Protein AF-A0A6C0GTJ2-F1 (afdb_monomer)

Mean predicted aligned error: 15.6 Å

Secondary structure (DSSP, 8-state):
--SSSHHHHHHHHHHHHHHHHHHHHHHHHHHHHHHHHHHHHHHHHHHHHHHHHHHHHHHHHHHHSHHHHHHHHSTTHHHHHHHHHHHHHHHHHHHHHHHHHHHHHTT-SSS-HHHHHHHHHHHHHHHHHHHHHHHHHGGGGSHHHHHS-HHHHHHHHHHHHHHHHHHHHHHHHHHHHHHHHHHHHHHHHHHHHHHHHHHHHHHHHHHTTHHHHHHHHHHHHHHHHHHHHHHHHHHHHHHHHHHHHHHTT-TTHHHHHHHHHHHHHHHHHHHHHHHHHH-

Structure (mmCIF, N/CA/C/O backbone):
data_AF-A0A6C0GTJ2-F1
#
_entry.id   AF-A0A6C0GTJ2-F1
#
loop_
_atom_site.group_PDB
_atom_site.id
_atom_site.type_symbol
_atom_site.label_atom_id
_atom_site.label_alt_id
_atom_site.label_comp_id
_atom_site.label_asym_id
_atom_site.label_entity_id
_atom_site.label_seq_id
_atom_site.pdbx_PDB_ins_code
_atom_site.Cartn_x
_atom_site.Cartn_y
_atom_site.Cartn_z
_atom_site.occupancy
_atom_site.B_iso_or_equiv
_atom_site.auth_seq_id
_atom_site.auth_comp_id
_atom_site.auth_asym_id
_atom_site.auth_atom_id
_atom_site.pdbx_PDB_model_num
ATOM 1 N N . MET A 1 1 ? 34.417 33.990 -49.369 1.00 45.16 1 MET A N 1
ATOM 2 C CA . MET A 1 1 ? 33.575 32.796 -49.102 1.00 45.16 1 MET A CA 1
ATOM 3 C C . MET A 1 1 ? 33.283 32.579 -47.599 1.00 45.16 1 MET A C 1
ATOM 5 O O . MET A 1 1 ? 33.311 31.448 -47.147 1.00 45.16 1 MET A O 1
ATOM 9 N N . ASN A 1 2 ? 32.946 33.612 -46.801 1.00 51.88 2 ASN A N 1
ATOM 10 C CA . ASN A 1 2 ? 32.784 33.464 -45.330 1.00 51.88 2 ASN A CA 1
ATOM 11 C C . ASN A 1 2 ? 31.460 33.992 -44.734 1.00 51.88 2 ASN A C 1
ATOM 13 O O . ASN A 1 2 ? 31.324 34.100 -43.517 1.00 51.88 2 ASN A O 1
ATOM 17 N N . THR A 1 3 ? 30.455 34.302 -45.555 1.00 50.72 3 THR A N 1
ATOM 18 C CA . THR A 1 3 ? 29.195 34.915 -45.086 1.00 50.72 3 THR A CA 1
ATOM 19 C C . THR A 1 3 ? 28.016 33.940 -44.970 1.00 50.72 3 THR A C 1
ATOM 21 O O . THR A 1 3 ? 27.041 34.259 -44.298 1.00 50.72 3 THR A O 1
ATOM 24 N N . LEU A 1 4 ? 28.115 32.721 -45.520 1.00 47.25 4 LEU A N 1
ATOM 25 C CA . LEU A 1 4 ? 27.019 31.732 -45.528 1.00 47.25 4 LEU A CA 1
ATOM 26 C C . LEU A 1 4 ? 27.008 30.757 -44.327 1.00 47.25 4 LEU A C 1
ATOM 28 O O . LEU A 1 4 ? 26.005 30.088 -44.103 1.00 47.25 4 LEU A O 1
ATOM 32 N N . ARG A 1 5 ? 28.075 30.688 -43.511 1.00 49.59 5 ARG A N 1
ATOM 33 C CA . ARG A 1 5 ? 28.159 29.772 -42.344 1.00 49.59 5 ARG A CA 1
ATOM 34 C C . ARG A 1 5 ? 27.504 30.302 -41.057 1.00 49.59 5 ARG A C 1
ATOM 36 O O . ARG A 1 5 ? 27.052 29.509 -40.237 1.00 49.59 5 ARG A O 1
ATOM 43 N N . LYS A 1 6 ? 27.419 31.625 -40.876 1.00 52.84 6 LYS A N 1
ATOM 44 C CA . LYS A 1 6 ? 26.886 32.262 -39.653 1.00 52.84 6 LYS A CA 1
ATOM 45 C C . LYS A 1 6 ? 25.381 32.031 -39.382 1.00 52.84 6 LYS A C 1
ATOM 47 O O . LYS A 1 6 ? 25.050 31.780 -38.225 1.00 52.84 6 LYS A O 1
ATOM 52 N N . PRO A 1 7 ? 24.458 32.060 -40.371 1.00 54.53 7 PRO A N 1
ATOM 53 C CA . PRO A 1 7 ? 23.028 31.891 -40.085 1.00 54.53 7 PRO A CA 1
ATOM 54 C C . PRO A 1 7 ? 22.649 30.444 -39.741 1.00 54.53 7 PRO A C 1
ATOM 56 O O . PRO A 1 7 ? 21.712 30.226 -38.979 1.00 54.53 7 PRO A O 1
ATOM 59 N N . ILE A 1 8 ? 23.384 29.455 -40.259 1.00 57.44 8 ILE A N 1
ATOM 60 C CA . ILE A 1 8 ? 23.162 28.037 -39.940 1.00 57.44 8 ILE A CA 1
ATOM 61 C C . ILE A 1 8 ? 23.593 27.758 -38.497 1.00 57.44 8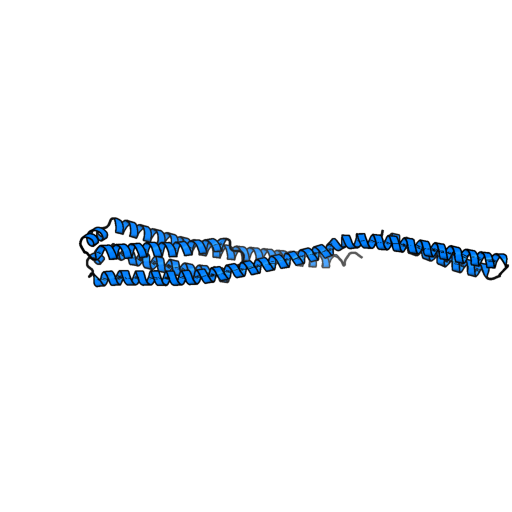 ILE A C 1
ATOM 63 O O . ILE A 1 8 ? 22.832 27.167 -37.738 1.00 57.44 8 ILE A O 1
ATOM 67 N N . PHE A 1 9 ? 24.757 28.269 -38.085 1.00 54.44 9 PHE A N 1
ATOM 68 C CA . PHE A 1 9 ? 25.246 28.130 -36.710 1.00 54.44 9 PHE A CA 1
ATOM 69 C C . PHE A 1 9 ? 24.295 28.759 -35.681 1.00 54.44 9 PHE A C 1
ATOM 71 O O . PHE A 1 9 ? 23.987 28.138 -34.669 1.00 54.44 9 PHE A O 1
ATOM 78 N N . ALA A 1 10 ? 23.766 29.953 -35.967 1.00 60.38 10 ALA A N 1
ATOM 79 C CA . ALA A 1 10 ? 22.793 30.615 -35.096 1.00 60.38 10 ALA A CA 1
ATOM 80 C C . ALA A 1 10 ? 21.471 29.830 -34.977 1.00 60.38 10 ALA A C 1
ATOM 82 O O . ALA A 1 10 ? 20.900 29.752 -33.892 1.00 60.38 10 ALA A O 1
ATOM 83 N N . ARG A 1 11 ? 21.002 29.206 -36.068 1.00 54.25 11 ARG A N 1
ATOM 84 C CA . ARG A 1 11 ? 19.788 28.368 -36.075 1.00 54.25 11 ARG A CA 1
ATOM 85 C C . ARG A 1 11 ? 19.980 27.055 -35.314 1.00 54.25 11 ARG A C 1
ATOM 87 O O . ARG A 1 11 ? 19.095 26.669 -34.561 1.00 54.25 11 ARG A O 1
ATOM 94 N N . VAL A 1 12 ? 21.133 26.403 -35.464 1.00 61.66 12 VAL A N 1
ATOM 95 C CA . VAL A 1 12 ? 21.477 25.177 -34.721 1.00 61.66 12 VAL A CA 1
ATOM 96 C C . VAL A 1 12 ? 21.614 25.465 -33.223 1.00 61.66 12 VAL A C 1
ATOM 98 O O . VAL A 1 12 ? 21.090 24.713 -32.406 1.00 61.66 12 VAL A O 1
ATOM 101 N N . LEU A 1 13 ? 22.234 26.590 -32.854 1.00 62.09 13 LEU A N 1
ATOM 102 C CA . LEU A 1 13 ? 22.357 27.011 -31.457 1.00 62.09 13 LEU A CA 1
ATOM 103 C C . LEU A 1 13 ? 20.988 27.326 -30.830 1.00 62.09 13 LEU A C 1
ATOM 105 O O . LEU A 1 13 ? 20.716 26.897 -29.714 1.00 62.09 13 LEU A O 1
ATOM 109 N N . LEU A 1 14 ? 20.098 28.006 -31.563 1.00 63.78 14 LEU A N 1
ATOM 110 C CA . LEU A 1 14 ? 18.716 28.245 -31.128 1.00 63.78 14 LEU A CA 1
ATOM 111 C C . LEU A 1 14 ? 17.944 26.940 -30.917 1.00 63.78 14 LEU A C 1
ATOM 113 O O . LEU A 1 14 ? 17.285 26.790 -29.893 1.00 63.78 14 LEU A O 1
ATOM 117 N N . LEU A 1 15 ? 18.053 25.980 -31.840 1.00 61.47 15 LEU A N 1
ATOM 118 C CA . LEU A 1 15 ? 17.411 24.670 -31.698 1.00 61.47 15 LEU A CA 1
ATOM 119 C C . LEU A 1 15 ? 17.944 23.896 -30.485 1.00 61.47 15 LEU A C 1
ATOM 121 O O . LEU A 1 15 ? 17.153 23.311 -29.751 1.00 61.47 15 LEU A O 1
ATOM 125 N N . TYR A 1 16 ? 19.252 23.941 -30.225 1.00 64.19 16 TYR A N 1
ATOM 126 C CA . TYR A 1 16 ? 19.861 23.322 -29.044 1.00 64.19 16 TYR A CA 1
ATOM 127 C C . TYR A 1 16 ? 19.397 23.976 -27.730 1.00 64.19 16 TYR A C 1
ATOM 129 O O . TYR A 1 16 ? 19.090 23.291 -26.751 1.00 64.19 16 TYR A O 1
ATOM 137 N N . VAL A 1 17 ? 19.281 25.307 -27.706 1.00 68.62 17 VAL A N 1
ATOM 138 C CA . VAL A 1 17 ? 18.732 26.056 -26.565 1.00 68.62 17 VAL A CA 1
ATOM 139 C C . VAL A 1 17 ? 17.262 25.691 -26.334 1.00 68.62 17 VAL A C 1
ATOM 141 O O . VAL A 1 17 ? 16.894 25.346 -25.216 1.00 68.62 17 VAL A O 1
ATOM 144 N N . PHE A 1 18 ? 16.427 25.656 -27.377 1.00 63.19 18 PHE A N 1
ATOM 145 C CA . PHE A 1 18 ? 15.028 25.232 -27.243 1.00 63.19 18 PHE A CA 1
ATOM 146 C C . PHE A 1 18 ? 14.890 23.771 -26.803 1.00 63.19 18 PHE A C 1
ATOM 148 O O . PHE A 1 18 ? 14.047 23.465 -25.963 1.00 63.19 18 PHE A O 1
ATOM 155 N N . PHE A 1 19 ? 15.732 22.875 -27.319 1.00 59.00 19 PHE A N 1
ATOM 156 C CA . PHE A 1 19 ? 15.733 21.467 -26.930 1.00 59.00 19 PHE A CA 1
ATOM 157 C C . PHE A 1 19 ? 16.147 21.280 -25.462 1.00 59.00 19 PHE A C 1
ATOM 159 O O . PHE A 1 19 ? 15.481 20.561 -24.718 1.00 59.00 19 PHE A O 1
ATOM 166 N N . SER A 1 20 ? 17.191 21.977 -25.005 1.00 53.84 20 SER A N 1
ATOM 167 C CA . SER A 1 20 ? 17.623 21.934 -23.600 1.00 53.84 20 SER A CA 1
ATOM 168 C C . SER A 1 20 ? 16.597 22.549 -22.636 1.00 53.84 20 SER A C 1
ATOM 170 O O . SER A 1 20 ? 16.356 21.977 -21.573 1.00 53.84 20 SER A O 1
ATOM 172 N N . LEU A 1 21 ? 15.919 23.638 -23.024 1.00 54.53 21 LEU A N 1
ATOM 173 C CA . LEU A 1 21 ? 14.782 24.218 -22.290 1.00 54.53 21 LEU A CA 1
ATOM 174 C C . LEU A 1 21 ? 13.568 23.273 -22.242 1.00 54.53 21 LEU A C 1
ATOM 176 O O . LEU A 1 21 ? 12.912 23.142 -21.208 1.00 54.53 21 LEU A O 1
ATOM 180 N N . ALA A 1 22 ? 13.272 22.567 -23.333 1.00 60.16 22 ALA A N 1
ATOM 181 C CA . ALA A 1 22 ? 12.216 21.556 -23.357 1.00 60.16 22 ALA A CA 1
ATOM 182 C C . ALA A 1 22 ? 12.550 20.355 -22.449 1.00 60.16 22 ALA A C 1
ATOM 184 O O . ALA A 1 22 ? 11.670 19.814 -21.779 1.00 60.16 22 ALA A O 1
ATOM 185 N N . LEU A 1 23 ? 13.822 19.946 -22.370 1.00 52.50 23 LEU A N 1
ATOM 186 C CA . LEU A 1 23 ? 14.267 18.899 -21.445 1.00 52.50 23 LEU A CA 1
ATOM 187 C C . LEU A 1 23 ? 14.217 19.351 -19.980 1.00 52.50 23 LEU A C 1
ATOM 189 O O . LEU A 1 23 ? 13.792 18.578 -19.121 1.00 52.50 23 LEU A O 1
ATOM 193 N N . SER A 1 24 ? 14.644 20.580 -19.676 1.00 50.97 24 SER A N 1
ATOM 194 C CA . SER A 1 24 ? 14.643 21.100 -18.303 1.00 50.97 24 SER A CA 1
ATOM 195 C C . SER A 1 24 ? 13.223 21.291 -17.768 1.00 50.97 24 SER A C 1
ATOM 197 O O . SER A 1 24 ? 12.946 20.899 -16.636 1.00 50.97 24 SER A O 1
ATOM 199 N N . THR A 1 25 ? 12.298 21.788 -18.593 1.00 49.56 25 THR A N 1
ATOM 200 C CA . THR A 1 25 ? 10.875 21.924 -18.233 1.00 49.56 25 THR A CA 1
ATOM 201 C C . THR A 1 25 ? 10.197 20.571 -18.011 1.00 49.56 25 THR A C 1
ATOM 203 O O . THR A 1 25 ? 9.462 20.421 -17.037 1.00 49.56 25 THR A O 1
ATOM 206 N N . ARG A 1 26 ? 10.494 19.547 -18.829 1.00 55.44 26 ARG A N 1
ATOM 207 C CA . ARG A 1 26 ? 10.011 18.168 -18.599 1.00 55.44 26 ARG A CA 1
ATOM 208 C C . ARG A 1 26 ? 10.529 17.578 -17.286 1.00 55.44 26 ARG A C 1
ATOM 210 O O . ARG A 1 26 ? 9.747 17.004 -16.532 1.00 55.44 26 ARG A O 1
ATOM 217 N N . LYS A 1 27 ? 11.824 17.747 -16.986 1.00 55.03 27 LYS A N 1
ATOM 218 C CA . LYS A 1 27 ? 12.416 17.307 -15.710 1.00 55.03 27 LYS A CA 1
ATOM 219 C C . LYS A 1 27 ? 11.764 18.019 -14.522 1.00 55.03 27 LYS A C 1
ATOM 221 O O . LYS A 1 27 ? 11.340 17.348 -13.585 1.00 55.03 27 LYS A O 1
ATOM 226 N N . ALA A 1 28 ? 11.609 19.340 -14.592 1.00 57.50 28 ALA A N 1
ATOM 227 C CA . ALA A 1 28 ? 10.959 20.129 -13.546 1.00 57.50 28 ALA A CA 1
ATOM 228 C C . ALA A 1 28 ? 9.496 19.705 -13.317 1.00 57.50 28 ALA A C 1
ATOM 230 O O . ALA A 1 28 ? 9.093 19.501 -12.175 1.00 57.50 28 ALA A O 1
ATOM 231 N N . TYR A 1 29 ? 8.724 19.488 -14.388 1.00 52.41 29 TYR A N 1
ATOM 232 C CA . TYR A 1 29 ? 7.345 19.000 -14.293 1.00 52.41 29 TYR A CA 1
ATOM 233 C C . TYR A 1 29 ? 7.272 17.615 -13.633 1.00 52.41 29 TYR A C 1
ATOM 235 O O . TYR A 1 29 ? 6.479 17.410 -12.718 1.00 52.41 29 TYR A O 1
ATOM 243 N N . SER A 1 30 ? 8.145 16.681 -14.031 1.00 65.69 30 SER A N 1
ATOM 244 C CA . SER A 1 30 ? 8.188 15.344 -13.422 1.00 65.69 30 SER A CA 1
ATOM 245 C C . SER A 1 30 ? 8.539 15.379 -11.929 1.00 65.69 30 SER A C 1
ATOM 247 O O . SER A 1 30 ? 7.924 14.665 -11.143 1.00 65.69 30 SER A O 1
ATOM 249 N N . GLN A 1 31 ? 9.468 16.248 -11.515 1.00 73.50 31 GLN A N 1
ATOM 250 C CA . GLN A 1 31 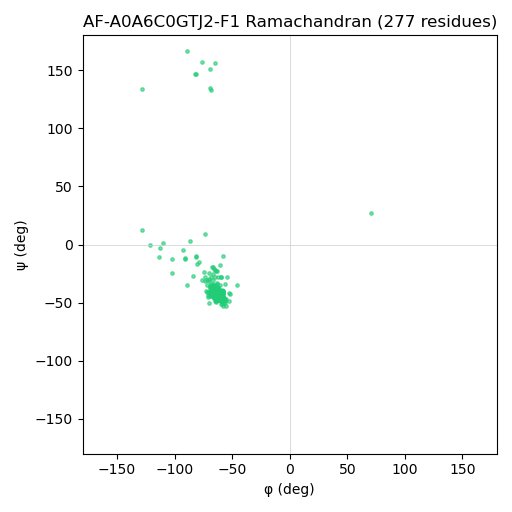? 9.834 16.413 -10.106 1.00 73.50 31 GLN A CA 1
ATOM 251 C C . GLN A 1 31 ? 8.692 17.006 -9.280 1.00 73.50 31 GLN A C 1
ATOM 253 O O . GLN A 1 31 ? 8.458 16.554 -8.162 1.00 73.50 31 GLN A O 1
ATOM 258 N N . PHE A 1 32 ? 7.965 17.978 -9.834 1.00 76.19 32 PHE A N 1
ATOM 259 C CA . PHE A 1 32 ? 6.812 18.579 -9.170 1.00 76.19 32 PHE A CA 1
ATOM 260 C C . PHE A 1 32 ? 5.699 17.553 -8.921 1.00 76.19 32 PHE A C 1
ATOM 262 O O . PHE A 1 32 ? 5.223 17.429 -7.798 1.00 76.19 32 PHE A O 1
ATOM 269 N N . VAL A 1 33 ? 5.337 16.763 -9.938 1.00 83.75 33 VAL A N 1
ATOM 270 C CA . VAL A 1 33 ? 4.298 15.726 -9.809 1.00 83.75 33 VAL A CA 1
ATOM 271 C C . VAL A 1 33 ? 4.690 14.660 -8.780 1.00 83.75 33 VAL A C 1
ATOM 273 O O . VAL A 1 33 ? 3.860 14.236 -7.982 1.00 83.75 33 VAL A O 1
ATOM 276 N N . VAL A 1 34 ? 5.958 14.239 -8.758 1.00 87.00 34 VAL A N 1
ATOM 277 C CA . VAL A 1 34 ? 6.450 13.283 -7.751 1.00 87.00 34 VAL A CA 1
ATOM 278 C C . VAL A 1 34 ? 6.392 13.876 -6.340 1.00 87.00 34 VAL A C 1
ATOM 280 O O . VAL A 1 34 ? 6.016 13.173 -5.404 1.00 87.00 34 VAL A O 1
ATOM 283 N N . ALA A 1 35 ? 6.726 15.158 -6.173 1.00 88.88 35 ALA A N 1
ATOM 284 C CA . ALA A 1 35 ? 6.640 15.832 -4.879 1.00 88.88 35 ALA A CA 1
ATOM 285 C C . ALA A 1 35 ? 5.195 15.897 -4.352 1.00 88.88 35 ALA A C 1
ATOM 287 O O . ALA A 1 35 ? 4.975 15.639 -3.169 1.00 88.88 35 ALA A O 1
ATOM 288 N N . ASP A 1 36 ? 4.226 16.169 -5.229 1.00 92.31 36 ASP A N 1
ATOM 289 C CA . ASP A 1 36 ? 2.797 16.207 -4.893 1.00 92.31 36 ASP A CA 1
ATOM 290 C C . ASP A 1 36 ? 2.290 14.833 -4.420 1.00 92.31 36 ASP A C 1
ATOM 292 O O . ASP A 1 36 ? 1.717 14.709 -3.341 1.00 92.31 36 ASP A O 1
ATOM 296 N N . LEU A 1 37 ? 2.640 13.757 -5.137 1.00 94.62 37 LEU A N 1
ATOM 297 C CA . LEU A 1 37 ? 2.301 12.389 -4.721 1.00 94.62 37 LEU A CA 1
ATOM 298 C C . LEU A 1 37 ? 2.917 12.010 -3.366 1.00 94.62 37 LEU A C 1
ATOM 300 O O . LEU A 1 37 ? 2.275 11.352 -2.548 1.00 94.62 37 LEU A O 1
ATOM 304 N N . ILE A 1 38 ? 4.168 12.405 -3.111 1.00 95.75 38 ILE A N 1
ATOM 305 C CA . ILE A 1 38 ? 4.820 12.161 -1.816 1.00 95.75 38 ILE A CA 1
ATOM 306 C C . ILE A 1 38 ? 4.094 12.923 -0.701 1.00 95.75 38 ILE A C 1
ATOM 308 O O . ILE A 1 38 ? 3.929 12.387 0.399 1.00 95.75 38 ILE A O 1
ATOM 312 N N . GLN A 1 39 ? 3.646 14.146 -0.977 1.00 96.69 39 GLN A N 1
ATOM 313 C CA . GLN A 1 39 ? 2.878 14.945 -0.031 1.00 96.69 39 GLN A CA 1
ATOM 314 C C . GLN A 1 39 ? 1.509 14.320 0.268 1.00 96.69 39 GLN A C 1
ATOM 316 O O . GLN A 1 39 ? 1.126 14.231 1.440 1.00 96.69 39 GLN A O 1
ATOM 321 N N . ASP A 1 40 ? 0.810 13.823 -0.750 1.00 97.75 40 ASP A N 1
ATOM 322 C CA . ASP A 1 40 ? -0.446 13.089 -0.588 1.00 97.75 40 ASP A CA 1
ATOM 323 C C . ASP A 1 40 ? -0.249 11.844 0.285 1.00 97.75 40 ASP A C 1
ATOM 325 O O . ASP A 1 40 ? -0.975 11.640 1.260 1.00 97.75 40 ASP A O 1
ATOM 329 N N . ILE A 1 41 ? 0.787 11.045 0.001 1.00 98.38 41 ILE A N 1
ATOM 330 C CA . ILE A 1 41 ? 1.139 9.873 0.814 1.00 98.38 41 ILE A CA 1
ATOM 331 C C . ILE A 1 41 ? 1.367 10.274 2.274 1.00 98.38 41 ILE A C 1
ATOM 333 O O . ILE A 1 41 ? 0.844 9.629 3.184 1.00 98.38 41 ILE A O 1
ATOM 337 N N . ASN A 1 42 ? 2.151 11.326 2.517 1.00 98.19 42 ASN A N 1
ATOM 338 C CA . ASN A 1 42 ? 2.445 11.773 3.875 1.00 98.19 42 ASN A CA 1
ATOM 339 C C . ASN A 1 42 ? 1.178 12.237 4.599 1.00 98.19 42 ASN A 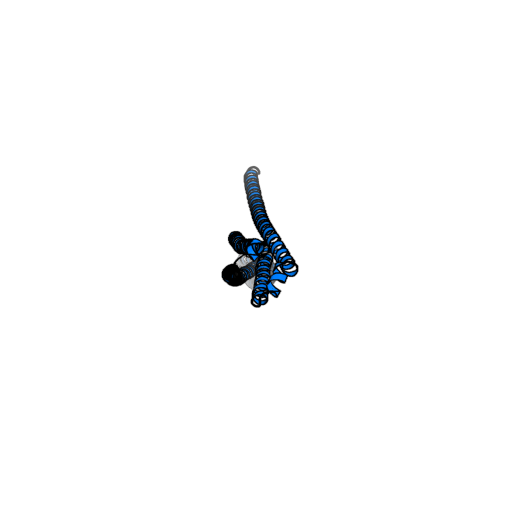C 1
ATOM 341 O O . ASN A 1 42 ? 1.004 11.903 5.767 1.00 98.19 42 ASN A O 1
ATOM 345 N N . THR A 1 43 ? 0.272 12.932 3.911 1.00 98.25 43 THR A N 1
ATOM 346 C CA . THR A 1 43 ? -1.026 13.343 4.465 1.00 98.25 43 THR A CA 1
ATOM 347 C C . THR A 1 43 ? -1.852 12.131 4.897 1.00 98.25 43 THR A C 1
ATOM 349 O O . THR A 1 43 ? -2.337 12.085 6.025 1.00 98.25 43 THR A O 1
ATOM 352 N N . VAL A 1 44 ? -1.950 11.109 4.043 1.00 98.50 44 VAL A N 1
ATOM 353 C CA . VAL A 1 44 ? -2.695 9.881 4.356 1.00 98.50 44 VAL A CA 1
ATOM 354 C C . VAL A 1 44 ? -2.056 9.113 5.522 1.00 98.50 44 VAL A C 1
ATOM 356 O O . VAL A 1 44 ? -2.761 8.650 6.417 1.00 98.50 44 VAL A O 1
ATOM 359 N N . ILE A 1 45 ? -0.721 9.027 5.574 1.00 98.50 45 ILE A N 1
ATOM 360 C CA . ILE A 1 45 ? 0.008 8.402 6.694 1.00 98.50 45 ILE A CA 1
ATOM 361 C C . ILE A 1 45 ? -0.220 9.157 8.015 1.00 98.50 45 ILE A C 1
ATOM 363 O O . ILE A 1 45 ? -0.278 8.531 9.076 1.00 98.50 45 ILE A O 1
ATOM 367 N N . GLN A 1 46 ? -0.373 10.483 7.982 1.00 98.00 46 GLN A N 1
ATOM 368 C CA . GLN A 1 46 ? -0.711 11.249 9.183 1.00 98.00 46 GLN A CA 1
ATOM 369 C C . GLN A 1 46 ? -2.108 10.893 9.703 1.00 98.00 46 GLN A C 1
ATOM 371 O O . GLN A 1 46 ? -2.249 10.605 10.891 1.00 98.00 46 GLN A O 1
ATOM 376 N N . THR A 1 47 ? -3.119 10.812 8.830 1.00 97.50 47 THR A N 1
ATOM 377 C CA . THR A 1 47 ? -4.464 10.337 9.210 1.00 97.50 47 THR A CA 1
ATOM 378 C C . THR A 1 47 ? -4.413 8.925 9.799 1.00 97.50 47 THR A C 1
ATOM 380 O O . THR A 1 47 ? -5.002 8.660 10.844 1.00 97.50 47 THR A O 1
ATOM 383 N N . ALA A 1 48 ? -3.628 8.035 9.189 1.00 98.06 48 ALA A N 1
ATOM 384 C CA . ALA A 1 48 ? -3.414 6.675 9.677 1.00 98.06 48 ALA A CA 1
ATOM 385 C C . ALA A 1 48 ? -2.811 6.640 11.093 1.00 98.06 48 ALA A C 1
ATOM 387 O O . ALA A 1 48 ? -3.239 5.866 11.948 1.00 98.06 48 ALA A O 1
ATOM 388 N N . SER A 1 49 ? -1.838 7.513 11.356 1.00 98.00 49 SER A N 1
ATOM 389 C CA . SER A 1 49 ? -1.176 7.620 12.662 1.00 98.00 49 SER A CA 1
ATOM 390 C C . SER A 1 49 ? -2.124 8.150 13.746 1.00 98.00 49 SER A C 1
ATOM 392 O O . SER A 1 49 ? -2.067 7.703 14.894 1.00 98.00 49 SER A O 1
ATOM 394 N N . GLN A 1 50 ? -3.034 9.062 13.387 1.00 96.88 50 GLN A N 1
ATOM 395 C CA . GLN A 1 50 ? -4.084 9.546 14.287 1.00 96.88 50 GLN A CA 1
ATOM 396 C C . GLN A 1 50 ? -5.061 8.422 14.653 1.00 96.88 50 GLN A C 1
ATOM 398 O O . GLN A 1 50 ? -5.275 8.176 15.838 1.00 96.88 50 GLN A O 1
ATOM 403 N N . ALA A 1 51 ? -5.561 7.677 13.662 1.00 97.12 51 ALA A N 1
ATOM 404 C CA . ALA A 1 51 ? -6.445 6.533 13.896 1.00 97.12 51 ALA A CA 1
ATOM 405 C C . ALA A 1 51 ? -5.776 5.452 14.770 1.00 97.12 51 ALA A C 1
ATOM 407 O O . ALA A 1 51 ? -6.370 4.959 15.725 1.00 97.12 51 ALA A O 1
ATOM 408 N N . MET A 1 52 ? -4.500 5.134 14.515 1.00 97.31 52 MET A N 1
ATOM 409 C CA . MET A 1 52 ? -3.711 4.209 15.346 1.00 97.31 52 MET A CA 1
ATOM 410 C C . MET A 1 52 ? -3.633 4.663 16.815 1.00 97.31 52 MET A C 1
ATOM 412 O O . MET A 1 52 ? -3.721 3.849 17.741 1.00 97.31 52 MET A O 1
ATOM 416 N N . THR A 1 53 ? -3.476 5.969 17.036 1.00 97.06 53 THR A N 1
ATOM 417 C CA . THR A 1 53 ? -3.435 6.563 18.379 1.00 97.06 53 THR A CA 1
ATOM 418 C C . THR A 1 53 ? -4.791 6.455 19.073 1.00 97.06 53 THR A C 1
ATOM 420 O O . THR A 1 53 ? -4.853 6.113 20.255 1.00 97.06 53 THR A O 1
ATOM 423 N N . GLU A 1 54 ? -5.883 6.690 18.345 1.00 96.12 54 GLU A N 1
ATOM 424 C CA . GLU A 1 54 ? -7.245 6.543 18.860 1.00 96.12 54 GLU A CA 1
ATOM 425 C C . GLU A 1 54 ? -7.535 5.094 19.268 1.00 96.12 54 GLU A C 1
ATOM 427 O O . GLU A 1 54 ? -7.942 4.851 20.403 1.00 96.12 54 GLU A O 1
ATOM 432 N N . PHE A 1 55 ? -7.209 4.114 18.420 1.00 97.12 55 PHE A N 1
ATOM 433 C CA . PHE A 1 55 ? -7.335 2.693 18.758 1.00 97.12 55 PHE A CA 1
ATOM 434 C C . PHE A 1 55 ? -6.524 2.292 19.993 1.00 97.12 55 PHE A C 1
ATOM 436 O O . PHE A 1 55 ? -7.013 1.542 20.840 1.00 97.12 55 PHE A O 1
ATOM 443 N N . THR A 1 56 ? -5.299 2.807 20.118 1.00 94.81 56 THR A N 1
ATOM 444 C CA . THR A 1 56 ? -4.450 2.563 21.295 1.00 94.81 56 THR A CA 1
ATOM 445 C C . THR A 1 56 ? -5.091 3.148 22.553 1.00 94.81 56 THR A C 1
ATOM 447 O O . THR A 1 56 ? -5.231 2.457 23.557 1.00 94.81 56 THR A O 1
ATOM 450 N N . THR A 1 57 ? -5.592 4.381 22.465 1.00 93.62 57 THR A N 1
ATOM 451 C CA . THR A 1 57 ? -6.274 5.065 23.572 1.00 93.62 57 THR A CA 1
ATOM 452 C C . THR A 1 57 ? -7.540 4.322 23.998 1.00 93.62 57 THR A C 1
ATOM 454 O O . THR A 1 57 ? -7.784 4.147 25.190 1.00 93.62 57 THR A O 1
ATOM 457 N N . ILE A 1 58 ? -8.338 3.845 23.036 1.00 91.88 58 ILE A N 1
ATOM 458 C CA . ILE A 1 58 ? -9.542 3.054 23.304 1.00 91.88 58 ILE A CA 1
ATOM 459 C C . ILE A 1 58 ? -9.168 1.753 24.013 1.00 91.88 58 ILE A C 1
ATOM 461 O O . ILE A 1 58 ? -9.779 1.425 25.027 1.00 91.88 58 ILE A O 1
ATOM 465 N N . LYS A 1 59 ? -8.163 1.023 23.517 1.00 92.06 59 LYS A N 1
ATOM 466 C CA . LYS A 1 59 ? -7.694 -0.223 24.137 1.00 92.06 59 LYS A CA 1
ATOM 467 C C . LYS A 1 59 ? -7.300 -0.003 25.598 1.00 92.06 59 LYS A C 1
ATOM 469 O O . LYS A 1 59 ? -7.779 -0.727 26.471 1.00 92.06 59 LYS A O 1
ATOM 474 N N . ASP A 1 60 ? -6.472 1.002 25.857 1.00 89.44 60 ASP A N 1
ATOM 475 C CA . ASP A 1 60 ? -5.975 1.296 27.202 1.00 89.44 60 ASP A CA 1
ATOM 476 C C . ASP A 1 60 ? -7.120 1.739 28.129 1.00 89.44 60 ASP A C 1
ATOM 478 O O . ASP A 1 60 ? -7.217 1.302 29.278 1.00 89.44 60 ASP A O 1
ATOM 482 N N . ALA A 1 61 ? -8.062 2.536 27.611 1.00 87.44 61 ALA A N 1
ATOM 483 C CA . ALA A 1 61 ? -9.259 2.926 28.345 1.00 87.44 61 ALA A CA 1
ATOM 484 C C . ALA A 1 61 ? -10.142 1.715 28.683 1.00 87.44 61 ALA A C 1
ATOM 486 O O . ALA A 1 61 ? -10.581 1.580 29.822 1.00 87.44 61 ALA A O 1
ATOM 487 N N . ILE A 1 62 ? -10.393 0.801 27.742 1.00 83.56 62 ILE A N 1
ATOM 488 C CA . ILE A 1 62 ? -11.172 -0.423 27.988 1.00 83.56 62 ILE A CA 1
ATOM 489 C C . ILE A 1 62 ? -10.521 -1.257 29.099 1.00 83.56 62 ILE A C 1
ATOM 491 O O . ILE A 1 62 ? -11.227 -1.703 29.999 1.00 83.56 62 ILE A O 1
ATOM 495 N N . GLU A 1 63 ? -9.199 -1.428 29.086 1.00 83.00 63 GLU A N 1
ATOM 496 C CA . GLU A 1 63 ? -8.473 -2.220 30.088 1.00 83.00 63 GLU A CA 1
ATOM 497 C C . GLU A 1 63 ? -8.585 -1.652 31.515 1.00 83.00 63 GLU A C 1
ATOM 499 O O . GLU A 1 63 ? -8.393 -2.389 32.486 1.00 83.00 63 GLU A O 1
ATOM 504 N N . HIS A 1 64 ? -8.883 -0.358 31.677 1.00 78.31 64 HIS A N 1
ATOM 505 C CA . HIS A 1 64 ? -8.891 0.331 32.979 1.00 78.31 64 HIS A CA 1
ATOM 506 C C . HIS A 1 64 ? -10.238 0.970 33.351 1.00 78.31 64 HIS A C 1
ATOM 508 O O . HIS A 1 64 ? -10.377 1.556 34.427 1.00 78.31 64 HIS A O 1
ATOM 514 N N . SER A 1 65 ? -11.244 0.855 32.491 1.00 71.69 65 SER A N 1
ATOM 515 C CA . SER A 1 65 ? -12.523 1.550 32.646 1.00 71.69 65 SER A CA 1
ATOM 516 C C . SER A 1 65 ? -13.547 0.770 33.461 1.00 71.69 65 SER A C 1
ATOM 518 O O . SER A 1 65 ? -13.460 -0.442 33.686 1.00 71.69 65 SER A O 1
ATOM 520 N N . ASP A 1 66 ? -14.600 1.488 33.849 1.00 71.00 66 ASP A N 1
ATOM 521 C CA . ASP A 1 66 ? -15.807 0.894 34.416 1.00 71.00 66 ASP A CA 1
ATOM 522 C C . ASP A 1 66 ? -16.499 -0.071 33.437 1.00 71.00 66 ASP A C 1
ATOM 524 O O . ASP A 1 66 ? -17.227 -0.952 33.885 1.00 71.00 66 ASP A O 1
ATOM 528 N N . PHE A 1 67 ? -16.185 -0.009 32.134 1.00 70.44 67 PHE A N 1
ATOM 529 C CA . PHE A 1 67 ? -16.566 -1.032 31.158 1.00 70.44 67 PHE A CA 1
ATOM 530 C C . PHE A 1 67 ? -16.015 -2.405 31.532 1.00 70.44 67 PHE A C 1
ATOM 532 O O . PHE A 1 67 ? -16.789 -3.348 31.666 1.00 70.44 67 PHE A O 1
ATOM 539 N N . TYR A 1 68 ? -14.718 -2.537 31.811 1.00 71.44 68 TYR A N 1
ATOM 540 C CA . TYR A 1 68 ? -14.152 -3.824 32.227 1.00 71.44 68 TYR A CA 1
ATOM 541 C C . TYR A 1 68 ? -14.757 -4.341 33.541 1.00 71.44 68 TYR A C 1
ATOM 543 O O . TYR A 1 68 ? -15.039 -5.535 33.678 1.00 71.44 68 TYR A O 1
ATOM 551 N N . LYS A 1 69 ? -15.008 -3.446 34.505 1.00 73.81 69 LYS A N 1
ATOM 552 C CA . LYS A 1 69 ? -15.655 -3.810 35.777 1.00 73.81 69 LYS A CA 1
ATOM 553 C C . LYS A 1 69 ? -17.093 -4.287 35.565 1.00 73.81 69 LYS A C 1
ATOM 555 O O . LYS A 1 69 ? -17.482 -5.301 36.137 1.00 73.81 69 LYS A O 1
ATOM 560 N N . TYR A 1 70 ? -17.851 -3.595 34.716 1.00 69.38 70 TYR A N 1
ATOM 561 C CA . TYR A 1 70 ? -19.206 -3.970 34.329 1.00 69.38 70 TYR A CA 1
ATOM 562 C C . TYR A 1 70 ? -19.242 -5.357 33.674 1.00 69.38 70 TYR A C 1
ATOM 564 O O . TYR A 1 70 ? -20.050 -6.202 34.046 1.00 69.38 70 TYR A O 1
ATOM 572 N N . LEU A 1 71 ? -18.317 -5.637 32.755 1.00 66.94 71 LEU A N 1
ATOM 573 C CA . LEU A 1 71 ? -18.255 -6.921 32.052 1.00 66.94 71 LEU A CA 1
ATOM 574 C C . LEU A 1 71 ? -17.935 -8.104 32.973 1.00 66.94 71 LEU A C 1
ATOM 576 O O . LEU A 1 71 ? -18.364 -9.215 32.692 1.00 66.94 71 LEU A O 1
ATOM 580 N N . LYS A 1 72 ? -17.217 -7.895 34.083 1.00 68.19 72 LYS A N 1
ATOM 581 C CA . LYS A 1 72 ? -17.029 -8.941 35.104 1.00 68.19 72 LYS A CA 1
ATOM 582 C C . LYS A 1 72 ? -18.302 -9.256 35.886 1.00 68.19 72 LYS A C 1
ATOM 584 O O . LYS A 1 72 ? -18.408 -10.347 36.437 1.00 68.19 72 LYS A O 1
ATOM 589 N N . ALA A 1 73 ? -19.238 -8.312 35.959 1.00 69.31 73 ALA A N 1
ATOM 590 C CA . ALA A 1 73 ? -20.489 -8.479 36.687 1.00 69.31 73 ALA A CA 1
ATOM 591 C C . ALA A 1 73 ? -21.557 -9.250 35.885 1.00 69.31 73 ALA A C 1
ATOM 593 O O . ALA A 1 73 ? -22.560 -9.655 36.469 1.00 69.31 73 ALA A O 1
ATOM 594 N N . VAL A 1 74 ? -21.351 -9.484 34.579 1.00 65.31 74 VAL A N 1
ATOM 595 C CA . VAL A 1 74 ? -22.307 -10.180 33.696 1.00 65.31 74 VAL A CA 1
ATOM 596 C C . VAL A 1 74 ? -21.605 -11.314 32.934 1.00 65.31 74 VAL A C 1
ATOM 598 O O . VAL A 1 74 ? -20.527 -11.118 32.382 1.00 65.31 74 VAL A O 1
ATOM 601 N N . SER A 1 75 ? -22.196 -12.513 32.867 1.00 55.03 75 SER A N 1
ATOM 602 C CA . SER A 1 75 ? -21.544 -13.708 32.289 1.00 55.03 75 SER A CA 1
ATOM 603 C C . SER A 1 75 ? -21.241 -13.614 30.781 1.00 55.03 75 SER A C 1
ATOM 605 O O . SER A 1 75 ? -20.330 -14.291 30.306 1.00 55.03 75 SER A O 1
ATOM 607 N N . SER A 1 76 ? -21.936 -12.745 30.036 1.00 63.38 76 SER A N 1
ATOM 608 C CA . SER A 1 76 ? -21.677 -12.415 28.621 1.00 63.38 76 SER A CA 1
ATOM 609 C C . SER A 1 76 ? -20.504 -11.436 28.420 1.00 63.38 76 SER A C 1
ATOM 611 O O . SER A 1 76 ? -19.971 -11.321 27.316 1.00 63.38 76 SER A O 1
ATOM 613 N N . GLY A 1 77 ? -20.048 -10.747 29.474 1.00 63.28 77 GLY A N 1
ATOM 614 C CA . GLY A 1 77 ? -19.150 -9.598 29.347 1.00 63.28 77 GLY A CA 1
ATOM 615 C C . GLY A 1 77 ? -17.720 -9.924 28.897 1.00 63.28 77 GLY A C 1
ATOM 616 O O . GLY A 1 77 ? -17.082 -9.132 28.202 1.00 63.28 77 GLY A O 1
ATOM 617 N N . VAL A 1 78 ? -17.210 -11.116 29.213 1.00 68.56 78 VAL A N 1
ATOM 618 C CA . VAL A 1 78 ? -15.860 -11.530 28.787 1.00 68.56 78 VAL A CA 1
ATOM 619 C C . VAL A 1 78 ? -15.778 -11.712 27.264 1.00 68.56 78 VAL A C 1
ATOM 621 O O . VAL A 1 78 ? -14.765 -11.370 26.655 1.00 68.56 78 VAL A O 1
ATOM 624 N N . GLN A 1 79 ? -16.844 -12.207 26.626 1.00 73.38 79 GLN A N 1
ATOM 625 C CA . GLN A 1 79 ? -16.875 -12.407 25.172 1.00 73.38 79 GLN A CA 1
ATOM 626 C C . GLN A 1 79 ? -16.904 -11.073 24.424 1.00 73.38 79 GLN A C 1
ATOM 628 O O . GLN A 1 79 ? -16.127 -10.871 23.493 1.00 73.38 79 GLN A O 1
ATOM 633 N N . THR A 1 80 ? -17.735 -10.139 24.885 1.00 76.62 80 THR A N 1
ATOM 634 C CA . THR A 1 80 ? -17.833 -8.779 24.344 1.00 76.62 80 THR A CA 1
ATOM 635 C C . THR A 1 80 ? -16.492 -8.051 24.404 1.00 76.62 80 THR A C 1
ATOM 637 O O . THR A 1 80 ? -16.058 -7.466 23.415 1.00 76.62 80 THR A O 1
ATOM 640 N N . TYR A 1 81 ? -15.789 -8.148 25.536 1.00 80.75 81 TYR A N 1
ATOM 641 C CA . TYR A 1 81 ? -14.440 -7.600 25.690 1.00 80.75 81 TYR A CA 1
ATOM 642 C C . TYR A 1 81 ? -13.455 -8.172 24.667 1.00 80.75 81 TYR A C 1
ATOM 644 O O . TYR A 1 81 ? -12.763 -7.424 23.975 1.00 80.75 81 TYR A O 1
ATOM 652 N N . ASN A 1 82 ? -13.406 -9.502 24.551 1.00 84.44 82 ASN A N 1
ATOM 653 C CA . ASN A 1 82 ? -12.495 -10.170 23.626 1.00 84.44 82 ASN A CA 1
ATOM 654 C C . ASN A 1 82 ? -12.788 -9.789 22.173 1.00 84.44 82 ASN A C 1
ATOM 656 O O . ASN A 1 82 ? -11.852 -9.593 21.401 1.00 84.44 82 ASN A O 1
ATOM 660 N N . LYS A 1 83 ? -14.068 -9.631 21.818 1.00 89.06 83 LYS A N 1
ATOM 661 C CA . LYS A 1 83 ? -14.479 -9.191 20.485 1.00 89.06 83 LYS A CA 1
ATOM 662 C C . LYS A 1 83 ? -14.000 -7.774 20.188 1.00 89.06 83 LYS A C 1
ATOM 664 O O . LYS A 1 83 ? -13.356 -7.564 19.171 1.00 89.06 83 LYS A O 1
ATOM 669 N N . VAL A 1 84 ? -14.214 -6.824 21.100 1.00 91.19 84 VAL A N 1
ATOM 670 C CA . VAL A 1 84 ? -13.720 -5.447 20.928 1.00 91.19 84 VAL A CA 1
ATOM 671 C C . VAL A 1 84 ? -12.196 -5.415 20.791 1.00 91.19 84 VAL A C 1
ATOM 673 O O . VAL A 1 84 ? -11.673 -4.742 19.907 1.00 91.19 84 VAL A O 1
ATOM 676 N N . LYS A 1 85 ? -11.470 -6.185 21.608 1.00 91.62 85 LYS A N 1
ATOM 677 C CA . LYS A 1 85 ? -10.011 -6.293 21.488 1.00 91.62 85 LYS A CA 1
ATOM 678 C C . LYS A 1 85 ? -9.586 -6.854 20.126 1.00 91.62 85 LYS A C 1
ATOM 680 O O . LYS A 1 85 ? -8.645 -6.340 19.531 1.00 91.62 85 LYS A O 1
ATOM 685 N N . ALA A 1 86 ? -10.274 -7.882 19.629 1.00 93.94 86 ALA A N 1
ATOM 686 C CA . ALA A 1 86 ? -9.993 -8.471 18.322 1.00 93.94 86 ALA A CA 1
ATOM 687 C C . ALA A 1 86 ? -10.245 -7.483 17.170 1.00 93.94 86 ALA A C 1
ATOM 689 O O . ALA A 1 86 ? -9.425 -7.409 16.256 1.00 93.94 86 ALA A O 1
ATOM 690 N N . ILE A 1 87 ? -11.319 -6.688 17.248 1.00 96.56 87 ILE A N 1
ATOM 691 C CA . ILE A 1 87 ? -11.596 -5.603 16.294 1.00 96.56 87 ILE A CA 1
ATOM 692 C C . ILE A 1 87 ? -10.425 -4.618 16.278 1.00 96.56 87 ILE A C 1
ATOM 694 O O . ILE A 1 87 ? -9.852 -4.369 15.224 1.00 96.56 87 ILE A O 1
ATOM 698 N N . ILE A 1 88 ? -10.019 -4.117 17.451 1.00 97.06 88 ILE A N 1
ATOM 699 C CA . ILE A 1 88 ? -8.926 -3.142 17.568 1.00 97.06 88 ILE A CA 1
ATOM 700 C C . ILE A 1 88 ? -7.628 -3.682 16.955 1.00 97.06 88 ILE A C 1
ATOM 702 O O . ILE A 1 88 ? -6.962 -2.974 16.204 1.00 97.06 88 ILE A O 1
ATOM 706 N N . GLU A 1 89 ? -7.251 -4.927 17.252 1.00 96.75 89 GLU A N 1
ATOM 707 C CA . GLU A 1 89 ? -6.029 -5.501 16.677 1.00 96.75 89 GLU A CA 1
ATOM 708 C C . GLU A 1 89 ? -6.131 -5.695 15.156 1.00 96.75 89 GLU A C 1
ATOM 710 O O . GLU A 1 89 ? -5.162 -5.422 14.448 1.00 96.75 89 GLU A O 1
ATOM 715 N N . SER A 1 90 ? -7.300 -6.079 14.641 1.00 98.00 90 SER A N 1
ATOM 716 C CA . SER A 1 90 ? -7.530 -6.222 13.195 1.00 98.00 90 SER A CA 1
ATOM 717 C C . SER A 1 90 ? -7.439 -4.872 12.474 1.00 98.00 90 SER A C 1
ATOM 719 O O . SER A 1 90 ? -6.745 -4.752 11.467 1.00 98.00 90 SER A O 1
ATOM 721 N N . GLU A 1 91 ? -8.034 -3.817 13.033 1.00 98.38 91 GLU A N 1
ATOM 722 C CA . GLU A 1 91 ? -7.950 -2.452 12.493 1.00 98.38 91 GLU A CA 1
ATOM 723 C C . GLU A 1 91 ? -6.513 -1.918 12.473 1.00 98.38 91 GLU A C 1
ATOM 725 O O . GLU A 1 91 ? -6.060 -1.324 11.492 1.00 98.38 91 GLU A O 1
ATOM 730 N N . LYS A 1 92 ? -5.734 -2.194 13.523 1.00 98.19 92 LYS A N 1
ATOM 731 C CA . LYS A 1 92 ? -4.307 -1.843 13.551 1.00 98.19 92 LYS A CA 1
ATOM 732 C C . LYS A 1 92 ? -3.522 -2.580 12.463 1.00 98.19 92 LYS A C 1
ATOM 734 O O . LYS A 1 92 ? -2.608 -1.997 11.878 1.00 98.19 92 LYS A O 1
ATOM 739 N N . ILE A 1 93 ? -3.851 -3.842 12.175 1.00 97.81 93 ILE A N 1
ATOM 740 C C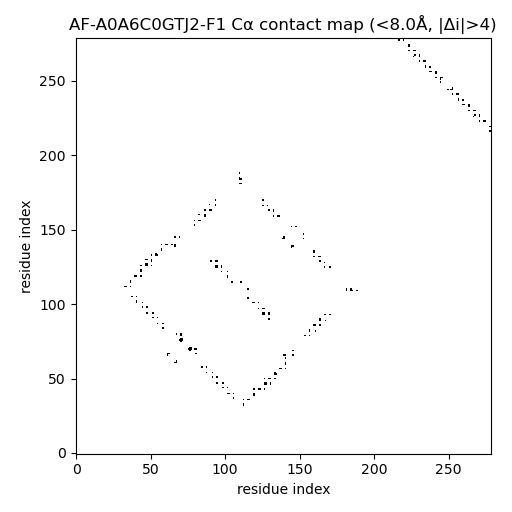A . ILE A 1 93 ? -3.238 -4.610 11.077 1.00 97.81 93 ILE A CA 1
ATOM 741 C C . ILE A 1 93 ? -3.590 -3.988 9.718 1.00 97.81 93 ILE A C 1
ATOM 743 O O . ILE A 1 93 ? -2.685 -3.779 8.906 1.00 97.81 93 ILE A O 1
ATOM 747 N N . ILE A 1 94 ? -4.860 -3.631 9.494 1.00 98.62 94 ILE A N 1
ATOM 748 C CA . ILE A 1 94 ? -5.337 -2.938 8.283 1.00 98.62 94 ILE A CA 1
ATOM 749 C C . ILE A 1 94 ? -4.547 -1.643 8.064 1.00 98.62 94 ILE A C 1
ATOM 751 O O . ILE A 1 94 ? -3.941 -1.451 7.004 1.00 98.62 94 ILE A O 1
ATOM 755 N N . ILE A 1 95 ? -4.477 -0.790 9.091 1.00 98.75 95 ILE A N 1
ATOM 756 C CA . ILE A 1 95 ? -3.762 0.489 9.033 1.00 98.75 95 ILE A CA 1
ATOM 757 C C . ILE A 1 95 ? -2.272 0.277 8.739 1.00 98.75 95 ILE A C 1
ATOM 759 O O . ILE A 1 95 ? -1.719 0.929 7.852 1.00 98.75 95 ILE A O 1
ATOM 763 N N . ASN A 1 96 ? -1.609 -0.643 9.445 1.00 98.50 96 ASN A N 1
ATOM 764 C CA . ASN A 1 96 ? -0.184 -0.910 9.235 1.00 98.50 96 ASN A CA 1
ATOM 765 C C . ASN A 1 96 ? 0.101 -1.424 7.822 1.00 98.50 96 ASN A C 1
ATOM 767 O O . ASN A 1 96 ? 1.039 -0.960 7.177 1.00 98.50 96 ASN A O 1
ATOM 771 N N . SER A 1 97 ? -0.730 -2.333 7.314 1.00 98.31 97 SER A N 1
ATOM 772 C CA . SER A 1 97 ? -0.628 -2.840 5.946 1.00 98.31 97 SER A CA 1
ATOM 773 C C . SER A 1 97 ? -0.761 -1.708 4.918 1.00 98.31 97 SER A C 1
ATOM 775 O O . SER A 1 97 ? 0.064 -1.601 4.005 1.00 98.31 97 SER A O 1
ATOM 777 N N . ALA A 1 98 ? -1.716 -0.790 5.103 1.00 98.38 98 ALA A N 1
ATOM 778 C CA . ALA A 1 98 ? -1.860 0.389 4.250 1.00 98.38 98 ALA A CA 1
ATOM 779 C C . ALA A 1 98 ? -0.636 1.325 4.327 1.00 98.38 98 ALA A C 1
ATOM 781 O O . ALA A 1 98 ? -0.116 1.734 3.288 1.00 98.38 98 ALA A O 1
ATOM 782 N N . ILE A 1 99 ? -0.121 1.622 5.528 1.00 98.50 99 ILE A N 1
ATOM 783 C CA . ILE A 1 99 ? 1.082 2.455 5.725 1.00 98.50 99 ILE A CA 1
ATOM 784 C C . ILE A 1 99 ? 2.305 1.836 5.038 1.00 98.50 99 ILE A C 1
ATOM 786 O O . ILE A 1 99 ? 3.064 2.541 4.365 1.00 98.50 99 ILE A O 1
ATOM 790 N N . THR A 1 100 ? 2.520 0.529 5.193 1.00 97.94 100 THR A N 1
ATOM 791 C CA . THR A 1 100 ? 3.644 -0.179 4.566 1.00 97.94 100 THR A CA 1
ATOM 792 C C . THR A 1 100 ? 3.578 -0.071 3.048 1.00 97.94 100 THR A C 1
ATOM 794 O O . THR A 1 100 ? 4.578 0.273 2.414 1.00 97.94 100 THR A O 1
ATOM 797 N N . ASN A 1 101 ? 2.400 -0.296 2.463 1.00 97.19 101 ASN A N 1
ATOM 798 C CA . ASN A 1 101 ? 2.216 -0.167 1.024 1.00 97.19 101 ASN A CA 1
ATOM 799 C C . ASN A 1 101 ? 2.373 1.283 0.546 1.00 97.19 101 ASN A C 1
ATOM 801 O O . ASN A 1 101 ? 3.055 1.528 -0.438 1.00 97.19 101 ASN A O 1
ATOM 805 N N . LEU A 1 102 ? 1.825 2.267 1.258 1.00 98.06 102 LEU A N 1
ATOM 806 C CA . LEU A 1 102 ? 2.007 3.684 0.929 1.00 98.06 102 LEU A CA 1
ATOM 807 C C . LEU A 1 102 ? 3.484 4.103 0.941 1.00 98.06 102 LEU A C 1
ATOM 809 O O . LEU A 1 102 ? 3.931 4.842 0.064 1.00 98.06 102 LEU A O 1
ATOM 813 N N . ASN A 1 103 ? 4.269 3.616 1.904 1.00 97.31 103 ASN A N 1
ATOM 814 C CA . ASN A 1 103 ? 5.699 3.908 1.958 1.00 97.31 103 ASN A CA 1
ATOM 815 C C . ASN A 1 103 ? 6.483 3.257 0.812 1.00 97.31 103 ASN A C 1
ATOM 817 O O . ASN A 1 103 ? 7.427 3.874 0.320 1.00 97.31 103 ASN A O 1
ATOM 821 N N . SER A 1 104 ? 6.091 2.065 0.349 1.00 94.81 104 SER A N 1
ATOM 822 C CA . SER A 1 104 ? 6.757 1.418 -0.790 1.00 94.81 104 SER A CA 1
ATOM 823 C C . SER A 1 104 ? 6.543 2.179 -2.107 1.00 94.81 104 SER A C 1
ATOM 825 O O . SER A 1 104 ? 7.405 2.144 -2.985 1.00 94.81 104 SER A O 1
ATOM 827 N N . LEU A 1 105 ? 5.454 2.950 -2.228 1.00 94.56 105 LEU A N 1
ATOM 828 C CA . LEU A 1 105 ? 5.198 3.794 -3.401 1.00 94.56 105 LEU A CA 1
ATOM 829 C C . LEU A 1 105 ? 6.179 4.966 -3.525 1.00 94.56 105 LEU A C 1
ATOM 831 O O . LEU A 1 105 ? 6.480 5.378 -4.641 1.00 94.56 105 LEU A O 1
ATOM 835 N N . LYS A 1 106 ? 6.730 5.472 -2.412 1.00 92.12 106 LYS A N 1
ATOM 836 C CA . LYS A 1 106 ? 7.669 6.614 -2.415 1.00 92.12 106 LYS A CA 1
ATOM 837 C C . LYS A 1 106 ? 8.958 6.328 -3.183 1.00 92.12 106 LYS A C 1
ATOM 839 O O . LYS A 1 106 ? 9.604 7.249 -3.671 1.00 92.12 106 LYS A O 1
ATOM 844 N N . THR A 1 107 ? 9.356 5.062 -3.244 1.00 89.69 107 THR A N 1
ATOM 845 C CA . THR A 1 107 ? 10.593 4.616 -3.896 1.00 89.69 107 THR A CA 1
ATOM 846 C C . THR A 1 107 ? 10.327 3.838 -5.182 1.00 89.69 107 THR A C 1
ATOM 848 O O . THR A 1 107 ? 11.275 3.387 -5.830 1.00 89.69 107 THR A O 1
ATOM 851 N N . ASN A 1 108 ? 9.059 3.680 -5.572 1.00 88.81 108 ASN A N 1
ATOM 852 C CA . ASN A 1 108 ? 8.691 2.923 -6.753 1.00 88.81 108 ASN A CA 1
ATOM 853 C C . ASN A 1 108 ? 9.129 3.651 -8.039 1.00 88.81 108 ASN A C 1
ATOM 855 O O . ASN A 1 108 ? 8.945 4.858 -8.179 1.00 88.81 108 ASN A O 1
ATOM 859 N N . ARG A 1 109 ? 9.719 2.901 -8.979 1.00 84.69 109 ARG A N 1
ATOM 860 C CA . ARG A 1 109 ? 10.209 3.417 -10.272 1.00 84.69 109 ARG A CA 1
ATOM 861 C C . ARG A 1 109 ? 9.448 2.887 -11.487 1.00 84.69 109 ARG A C 1
ATOM 863 O O . ARG A 1 109 ? 9.688 3.363 -12.590 1.00 84.69 109 ARG A O 1
ATOM 870 N N . SER A 1 110 ? 8.592 1.885 -11.299 1.00 87.06 110 SER A N 1
ATOM 871 C CA . SER A 1 110 ? 7.940 1.154 -12.390 1.00 87.06 110 SER A CA 1
ATOM 872 C C . SER A 1 110 ? 6.488 1.579 -12.616 1.00 87.06 110 SER A C 1
ATOM 874 O O . SER A 1 110 ? 5.971 1.434 -13.716 1.00 87.06 110 SER A O 1
ATOM 876 N N . LEU A 1 111 ? 5.823 2.123 -11.598 1.00 91.00 111 LEU A N 1
ATOM 877 C CA . LEU A 1 111 ? 4.439 2.569 -11.670 1.00 91.00 111 LEU A CA 1
ATOM 878 C C . LEU A 1 111 ? 4.326 3.971 -12.273 1.00 91.00 111 LEU A C 1
ATOM 880 O O . LEU A 1 111 ? 5.142 4.862 -12.045 1.00 91.00 111 LEU A O 1
ATOM 884 N N . THR A 1 112 ? 3.229 4.184 -12.989 1.00 89.75 112 THR A N 1
ATOM 885 C CA . THR A 1 112 ? 2.826 5.498 -13.491 1.00 89.75 112 THR A CA 1
ATOM 886 C C . THR A 1 112 ? 2.234 6.369 -12.380 1.00 89.75 112 THR A C 1
ATOM 888 O O . THR A 1 112 ? 1.668 5.876 -11.402 1.00 89.75 112 THR A O 1
ATOM 891 N N . VAL A 1 113 ? 2.267 7.689 -12.582 1.00 89.69 113 VAL A N 1
ATOM 892 C CA . VAL A 1 113 ? 1.626 8.686 -11.703 1.00 89.69 113 VAL A CA 1
ATOM 893 C C . VAL A 1 113 ? 0.153 8.353 -11.441 1.00 89.69 113 VAL A C 1
ATOM 895 O O . VAL A 1 113 ? -0.308 8.426 -10.305 1.00 89.69 113 VAL A O 1
ATOM 898 N N . THR A 1 114 ? -0.589 7.942 -12.474 1.00 90.44 114 THR A N 1
ATOM 899 C CA . THR A 1 114 ? -2.011 7.593 -12.354 1.00 90.44 114 THR A CA 1
ATOM 900 C C . THR A 1 114 ? -2.227 6.348 -11.498 1.00 90.44 114 THR A C 1
ATOM 902 O O . THR A 1 114 ? -3.142 6.333 -10.676 1.00 90.44 114 THR A O 1
ATOM 905 N N . GLN A 1 115 ? -1.379 5.325 -11.643 1.00 93.75 115 GLN A N 1
ATOM 906 C CA . GLN A 1 115 ? -1.444 4.121 -10.807 1.00 93.75 115 GLN A CA 1
ATOM 907 C C . GLN A 1 115 ? -1.136 4.450 -9.344 1.00 93.75 115 GLN A C 1
ATOM 909 O O . GLN A 1 115 ? -1.895 4.048 -8.467 1.00 93.75 115 GLN A O 1
ATOM 914 N N . ILE A 1 116 ? -0.085 5.236 -9.080 1.00 95.56 116 ILE A N 1
ATOM 915 C CA . ILE A 1 116 ? 0.268 5.664 -7.718 1.00 95.56 116 ILE A CA 1
ATOM 916 C C . ILE A 1 116 ? -0.870 6.487 -7.103 1.00 95.56 116 ILE A C 1
ATOM 918 O O . ILE A 1 116 ? -1.300 6.194 -5.992 1.00 95.56 116 ILE A O 1
ATOM 922 N N . SER A 1 117 ? -1.422 7.460 -7.833 1.00 95.31 117 SER A N 1
ATOM 923 C CA . SER A 1 117 ? -2.558 8.265 -7.362 1.00 95.31 117 SER A CA 1
ATOM 924 C C . SER A 1 117 ? -3.791 7.404 -7.053 1.00 95.31 117 SER A C 1
ATOM 926 O O . SER A 1 117 ? -4.445 7.598 -6.028 1.00 95.31 117 SER A O 1
ATOM 928 N N . GLY A 1 118 ? -4.094 6.411 -7.897 1.00 95.50 118 GLY A N 1
ATOM 929 C CA . GLY A 1 118 ? -5.159 5.439 -7.638 1.00 95.50 118 GLY A CA 1
ATOM 930 C C . GLY A 1 118 ? -4.918 4.632 -6.360 1.00 95.50 118 GLY A C 1
ATOM 931 O O . GLY A 1 118 ? -5.821 4.494 -5.535 1.00 95.50 118 GLY A O 1
ATOM 932 N N . MET A 1 119 ? -3.682 4.173 -6.146 1.00 98.00 119 MET A N 1
ATOM 933 C CA . MET A 1 119 ? -3.292 3.460 -4.929 1.00 98.00 119 MET A CA 1
ATOM 934 C C . MET A 1 119 ? -3.403 4.319 -3.675 1.00 98.00 119 MET A C 1
ATOM 936 O O . MET A 1 119 ? -3.965 3.852 -2.687 1.00 98.00 119 MET A O 1
ATOM 940 N N . ILE A 1 120 ? -2.956 5.575 -3.722 1.00 98.25 120 ILE A N 1
ATOM 941 C CA . ILE A 1 120 ? -3.105 6.520 -2.609 1.00 98.25 120 ILE A CA 1
ATOM 942 C C . ILE A 1 120 ? -4.581 6.672 -2.228 1.00 98.25 120 ILE A C 1
ATOM 944 O O . ILE A 1 120 ? -4.914 6.570 -1.051 1.00 98.25 120 ILE A O 1
ATOM 948 N N . LYS A 1 121 ? -5.477 6.857 -3.208 1.00 98.50 121 LYS A N 1
ATOM 949 C CA . LYS A 1 121 ? -6.923 6.998 -2.961 1.00 98.50 121 LYS A CA 1
ATOM 950 C C . LYS A 1 121 ? -7.528 5.757 -2.308 1.00 98.50 121 LYS A C 1
ATOM 952 O O . LYS A 1 121 ? -8.307 5.890 -1.369 1.00 98.50 121 LYS A O 1
ATOM 957 N N . MET A 1 122 ? -7.154 4.565 -2.771 1.00 98.44 122 MET A N 1
ATOM 958 C CA . MET A 1 122 ? -7.651 3.316 -2.191 1.00 98.44 122 MET A CA 1
ATOM 959 C C . MET A 1 122 ? -7.127 3.082 -0.773 1.00 98.44 122 MET A C 1
ATOM 961 O O . MET A 1 122 ? -7.909 2.754 0.113 1.00 98.44 122 MET A O 1
ATOM 965 N N . TYR A 1 123 ? -5.836 3.310 -0.511 1.00 98.69 123 TYR A N 1
ATOM 966 C CA . TYR A 1 123 ? -5.308 3.213 0.854 1.00 98.69 123 TYR A CA 1
ATOM 967 C C . TYR A 1 123 ? -5.899 4.271 1.781 1.00 98.69 123 TYR A C 1
ATOM 969 O O . TYR A 1 123 ? -6.197 3.962 2.933 1.00 98.69 123 TYR A O 1
ATOM 977 N N . LYS A 1 124 ? -6.148 5.483 1.272 1.00 98.69 124 LYS A N 1
ATOM 978 C CA . LYS A 1 124 ? -6.884 6.509 2.009 1.00 98.69 124 LYS A CA 1
ATOM 979 C C . LYS A 1 124 ? -8.279 6.020 2.394 1.00 98.69 124 LYS A C 1
ATOM 981 O O . LYS A 1 124 ? -8.646 6.171 3.548 1.00 98.69 124 LYS A O 1
ATOM 986 N N . TYR A 1 125 ? -9.022 5.403 1.474 1.00 98.50 125 TYR A N 1
ATOM 987 C CA . TYR A 1 125 ? -10.335 4.833 1.783 1.00 98.50 125 TYR A CA 1
ATOM 988 C C . TYR A 1 125 ? -10.260 3.823 2.937 1.00 98.50 125 TYR A C 1
ATOM 990 O O . TYR A 1 125 ? -11.023 3.951 3.890 1.00 98.50 125 TYR A O 1
ATOM 998 N N . PHE A 1 126 ? -9.314 2.876 2.901 1.00 98.62 126 PHE A N 1
ATOM 999 C CA . PHE A 1 126 ? -9.145 1.907 3.990 1.00 98.62 126 PHE A CA 1
ATOM 1000 C C . PHE A 1 126 ? -8.861 2.593 5.333 1.00 98.62 126 PHE A C 1
ATOM 1002 O O . PHE A 1 126 ? -9.504 2.289 6.331 1.00 98.62 126 PHE A O 1
ATOM 1009 N N . ILE A 1 127 ? -7.956 3.572 5.342 1.00 98.75 127 ILE A N 1
ATOM 1010 C CA . ILE A 1 127 ? -7.598 4.331 6.547 1.00 98.75 127 ILE A CA 1
ATOM 1011 C C . ILE A 1 127 ? -8.774 5.168 7.068 1.00 98.75 127 ILE A C 1
ATOM 1013 O O . ILE A 1 127 ? -8.997 5.208 8.275 1.00 98.75 127 ILE A O 1
ATOM 1017 N N . ASP A 1 128 ? -9.536 5.813 6.185 1.00 98.50 128 ASP A N 1
ATOM 1018 C CA . ASP A 1 128 ? -10.703 6.613 6.562 1.00 98.50 128 ASP A CA 1
ATOM 1019 C C . ASP A 1 128 ? -11.802 5.733 7.184 1.00 98.50 128 ASP A C 1
ATOM 1021 O O . ASP A 1 128 ? -12.412 6.129 8.174 1.00 98.50 128 ASP A O 1
ATOM 1025 N N . GLN A 1 129 ? -12.043 4.530 6.642 1.00 98.44 129 GLN A N 1
ATOM 1026 C CA . GLN A 1 129 ? -13.002 3.580 7.224 1.00 98.44 129 GLN A CA 1
ATOM 1027 C C . GLN A 1 129 ? -12.534 3.060 8.590 1.00 98.44 129 GLN A C 1
ATOM 1029 O O . GLN A 1 129 ? -13.330 3.005 9.526 1.00 98.44 129 GLN A O 1
ATOM 1034 N N . SER A 1 130 ? -11.242 2.755 8.746 1.00 98.25 130 SER A N 1
ATOM 1035 C CA . SER A 1 130 ? -10.676 2.398 10.052 1.00 98.25 130 SER A CA 1
ATOM 1036 C C . SER A 1 130 ? -10.798 3.541 11.066 1.00 98.25 130 SER A C 1
ATOM 1038 O O . SER A 1 130 ? -11.121 3.299 12.227 1.00 98.25 130 SER A O 1
ATOM 1040 N N . ALA A 1 131 ? -10.581 4.793 10.650 1.00 97.69 131 ALA A N 1
ATOM 1041 C CA . ALA A 1 131 ? -10.754 5.964 11.512 1.00 97.69 131 ALA A CA 1
ATOM 1042 C C . ALA A 1 131 ? -12.219 6.151 11.949 1.00 97.69 131 ALA A C 1
ATOM 1044 O O . ALA A 1 131 ? -12.490 6.443 13.112 1.00 97.69 131 ALA A O 1
ATOM 1045 N N . GLU A 1 132 ? -13.175 5.920 11.048 1.00 97.56 132 GLU A N 1
ATOM 1046 C CA . GLU A 1 132 ? -14.601 5.926 11.385 1.00 97.56 132 GLU A CA 1
ATOM 1047 C C . GLU A 1 132 ? -14.948 4.805 12.380 1.00 97.56 132 GLU A C 1
ATOM 1049 O O . GLU A 1 132 ? -15.626 5.052 13.378 1.00 97.56 132 GLU A O 1
ATOM 1054 N N . ASN A 1 133 ? -14.429 3.589 12.179 1.00 97.31 133 ASN A N 1
ATOM 1055 C CA . ASN A 1 133 ? -14.613 2.483 13.123 1.00 97.31 133 ASN A CA 1
ATOM 1056 C C . ASN A 1 133 ? -14.015 2.805 14.507 1.00 97.31 133 ASN A C 1
ATOM 1058 O O . ASN A 1 133 ? -14.642 2.498 15.526 1.00 97.31 133 ASN A O 1
ATOM 1062 N N . ALA A 1 134 ? -12.854 3.473 14.567 1.00 96.25 134 ALA A N 1
ATOM 1063 C CA . ALA A 1 134 ? -12.267 3.968 15.816 1.00 96.25 134 ALA A CA 1
ATOM 1064 C C . ALA A 1 134 ? -13.213 4.957 16.512 1.00 96.25 134 ALA A C 1
ATOM 1066 O O . ALA A 1 134 ? -13.589 4.746 17.669 1.00 96.25 134 ALA A O 1
ATOM 1067 N N . SER A 1 135 ? -13.683 5.963 15.769 1.00 95.31 135 SER A N 1
ATOM 1068 C CA . SER A 1 135 ? -14.612 6.973 16.272 1.00 95.31 135 SER A CA 1
ATOM 1069 C C . SER A 1 135 ? -15.899 6.348 16.806 1.00 95.31 135 SER A C 1
ATOM 1071 O O . SER A 1 135 ? -16.377 6.709 17.885 1.00 95.31 135 SER A O 1
ATOM 1073 N N . GLN A 1 136 ? -16.450 5.344 16.120 1.00 94.62 136 GLN A N 1
ATOM 1074 C CA . GLN A 1 136 ? -17.606 4.605 16.616 1.00 94.62 136 GLN A CA 1
ATOM 1075 C C . GLN A 1 136 ? -17.276 3.840 17.897 1.00 94.62 136 GLN A C 1
ATOM 1077 O O . GLN A 1 136 ? -18.031 3.949 18.865 1.00 94.62 136 GLN A O 1
ATOM 1082 N N . LEU A 1 137 ? -16.151 3.123 17.950 1.00 92.44 137 LEU A N 1
ATOM 1083 C CA . LEU A 1 137 ? -15.742 2.377 19.138 1.00 92.44 137 LEU A CA 1
ATOM 1084 C C . LEU A 1 137 ? -15.562 3.263 20.369 1.00 92.44 137 LEU A C 1
ATOM 1086 O O . LEU A 1 137 ? -15.844 2.787 21.463 1.00 92.44 137 LEU A O 1
ATOM 1090 N N . THR A 1 138 ? -15.216 4.549 20.243 1.00 91.50 138 THR A N 1
ATOM 1091 C CA . THR A 1 138 ? -15.170 5.451 21.415 1.00 91.50 138 THR A CA 1
ATOM 1092 C C . THR A 1 138 ? -16.487 5.484 22.202 1.00 91.50 138 THR A C 1
ATOM 1094 O O . THR A 1 138 ? -16.478 5.666 23.422 1.00 91.50 138 THR A O 1
ATOM 1097 N N . LYS A 1 139 ? -17.633 5.233 21.547 1.00 88.88 139 LYS A N 1
ATOM 1098 C CA . LYS A 1 139 ? -18.962 5.225 22.181 1.00 88.88 139 LYS A CA 1
ATOM 1099 C C . LYS A 1 139 ? -19.068 4.195 23.303 1.00 88.88 139 LYS A C 1
ATOM 1101 O O . LYS A 1 139 ? -19.817 4.444 24.249 1.00 88.88 139 LYS A O 1
ATOM 1106 N N . ILE A 1 140 ? -18.308 3.097 23.248 1.00 85.25 140 ILE A N 1
ATOM 1107 C CA . ILE A 1 140 ? -18.312 2.055 24.291 1.00 85.25 140 ILE A CA 1
ATOM 1108 C C . ILE A 1 140 ? -17.812 2.574 25.645 1.00 85.25 140 ILE A C 1
ATOM 1110 O O . ILE A 1 140 ? -18.137 2.008 26.684 1.00 85.25 140 ILE A O 1
ATOM 1114 N N . LEU A 1 141 ? -17.028 3.657 25.632 1.00 81.31 141 LEU A N 1
ATOM 1115 C CA . LEU A 1 141 ? -16.479 4.291 26.827 1.00 81.31 141 LEU A CA 1
ATOM 1116 C C . LEU A 1 141 ? -17.501 5.216 27.507 1.00 81.31 141 LEU A C 1
ATOM 1118 O O . LEU A 1 141 ? -17.264 5.700 28.612 1.00 81.31 141 LEU A O 1
ATOM 1122 N N . SER A 1 142 ? -18.634 5.496 26.854 1.00 83.69 142 SER A N 1
ATOM 1123 C CA . SER A 1 142 ? -19.616 6.459 27.348 1.00 83.69 142 SER A CA 1
ATOM 1124 C C . SER A 1 142 ? -20.553 5.861 28.409 1.00 83.69 142 SER A C 1
ATOM 1126 O O . SER A 1 142 ? -20.982 4.712 28.279 1.00 83.69 142 SER A O 1
ATOM 1128 N N . PRO A 1 143 ? -21.003 6.652 29.407 1.00 78.50 143 PRO A N 1
ATOM 1129 C CA . PRO A 1 143 ? -21.976 6.194 30.399 1.00 78.50 143 PRO A CA 1
ATOM 1130 C C . PRO A 1 143 ? -23.282 5.661 29.798 1.00 78.50 143 PRO A C 1
ATOM 1132 O O . PRO A 1 143 ? -23.876 4.717 30.316 1.00 78.50 143 PRO A O 1
ATOM 1135 N N . LYS A 1 144 ? -23.717 6.252 28.678 1.00 80.19 144 LYS A N 1
ATOM 1136 C CA . LYS A 1 144 ? -24.923 5.847 27.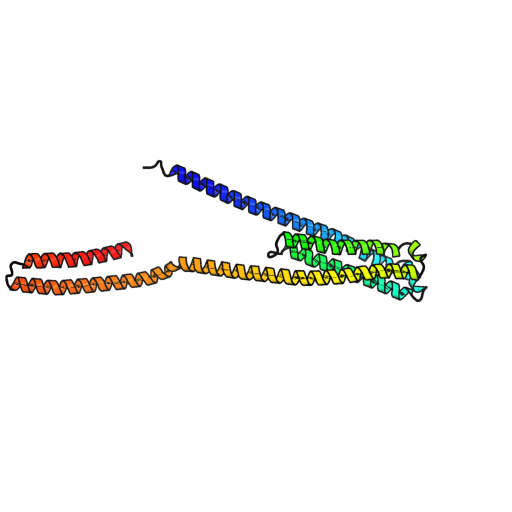949 1.00 80.19 144 LYS A CA 1
ATOM 1137 C C . LYS A 1 144 ? -24.802 4.427 27.397 1.00 80.19 144 LYS A C 1
ATOM 1139 O O . LYS A 1 144 ? -25.797 3.711 27.361 1.00 80.19 144 LYS A O 1
ATOM 1144 N N . PHE A 1 145 ? -23.599 4.001 27.019 1.00 78.88 145 PHE A N 1
ATOM 1145 C CA . PHE A 1 145 ? -23.362 2.642 26.547 1.00 78.88 145 PHE A CA 1
ATOM 1146 C C . PHE A 1 145 ? -23.660 1.604 27.634 1.00 78.88 145 PHE A C 1
ATOM 1148 O O . PHE A 1 145 ? -24.252 0.570 27.349 1.00 78.88 145 PHE A O 1
ATOM 1155 N N . PHE A 1 146 ? -23.357 1.893 28.902 1.00 74.19 146 PHE A N 1
ATOM 1156 C CA . PHE A 1 146 ? -23.686 0.986 30.012 1.00 74.19 146 PHE A CA 1
ATOM 1157 C C . PHE A 1 146 ? -25.187 0.841 30.269 1.00 74.19 146 PHE A C 1
ATOM 1159 O O . PHE A 1 146 ? -25.596 -0.131 30.896 1.00 74.19 146 PHE A O 1
ATOM 1166 N N . GLN A 1 147 ? -25.993 1.789 29.785 1.00 79.50 147 GLN A N 1
ATOM 1167 C CA . GLN A 1 147 ? -27.446 1.810 29.960 1.00 79.50 147 GLN A CA 1
ATOM 1168 C C . GLN A 1 147 ? -28.197 1.102 28.821 1.00 79.50 147 GLN A C 1
ATOM 1170 O O . GLN A 1 147 ? -29.397 0.875 28.944 1.00 79.50 147 GLN A O 1
ATOM 1175 N N . MET A 1 148 ? -27.514 0.762 27.721 1.00 81.88 148 MET A N 1
ATOM 1176 C CA . MET A 1 148 ? -28.090 0.001 26.607 1.00 81.88 148 MET A CA 1
ATOM 1177 C C . MET A 1 148 ? -28.371 -1.448 27.016 1.00 81.88 148 MET A C 1
ATOM 1179 O O . MET A 1 148 ? -27.655 -2.019 27.846 1.00 81.88 148 MET A O 1
ATOM 1183 N N . SER A 1 149 ? -29.377 -2.066 26.396 1.00 83.94 149 SER A N 1
ATOM 1184 C CA . SER A 1 149 ? -29.635 -3.495 26.590 1.00 83.94 149 SER A CA 1
ATOM 1185 C C . SER A 1 149 ? -28.481 -4.356 26.053 1.00 83.94 149 SER A C 1
ATOM 1187 O O . SER A 1 149 ? -27.739 -3.943 25.158 1.00 83.94 149 SER A O 1
ATOM 1189 N N . ASP A 1 150 ? -28.327 -5.580 26.572 1.00 78.69 150 ASP A N 1
ATOM 1190 C CA . ASP A 1 150 ? -27.316 -6.535 26.083 1.00 78.69 150 ASP A CA 1
ATOM 1191 C C . ASP A 1 150 ? -27.407 -6.747 24.566 1.00 78.69 150 ASP A C 1
ATOM 1193 O O . ASP A 1 150 ? -26.381 -6.743 23.887 1.00 78.69 150 ASP A O 1
ATOM 1197 N N . ALA A 1 151 ? -28.627 -6.859 24.030 1.00 82.31 151 ALA A N 1
ATOM 1198 C CA . ALA A 1 151 ? -28.865 -7.052 22.603 1.00 82.31 151 ALA A CA 1
ATOM 1199 C C . ALA A 1 151 ? -28.401 -5.850 21.768 1.00 82.31 151 ALA A C 1
ATOM 1201 O O . ALA A 1 151 ? -27.682 -6.031 20.791 1.00 82.31 151 ALA A O 1
ATOM 1202 N N . GLU A 1 152 ? -28.745 -4.624 22.175 1.00 85.38 152 GLU A N 1
ATOM 1203 C CA . GLU A 1 152 ? -28.337 -3.410 21.454 1.00 85.38 152 GLU A CA 1
ATOM 1204 C C . GLU A 1 152 ? -26.816 -3.204 21.475 1.00 85.38 152 GLU A C 1
ATOM 1206 O O . GLU A 1 152 ? -26.241 -2.710 20.504 1.00 85.38 152 GLU A O 1
ATOM 1211 N N . ARG A 1 153 ? -26.141 -3.575 22.571 1.00 84.75 153 ARG A N 1
ATOM 1212 C CA . ARG A 1 153 ? -24.675 -3.477 22.664 1.00 84.75 153 ARG A CA 1
ATOM 1213 C C . ARG A 1 153 ? -23.964 -4.496 21.795 1.00 84.75 153 ARG A C 1
ATOM 1215 O O . ARG A 1 153 ? -22.976 -4.146 21.154 1.00 84.75 153 ARG A O 1
ATOM 1222 N N . LEU A 1 154 ? -24.441 -5.740 21.796 1.00 84.00 154 LEU A N 1
ATOM 1223 C CA . LEU A 1 154 ? -23.884 -6.785 20.944 1.00 84.00 154 LEU A CA 1
ATOM 1224 C C . LEU A 1 154 ? -24.081 -6.429 19.474 1.00 84.00 154 LEU A C 1
ATOM 1226 O O . LEU A 1 154 ? -23.108 -6.411 18.736 1.00 84.00 154 LEU A O 1
ATOM 1230 N N . ASP A 1 155 ? -25.283 -6.012 19.084 1.00 89.31 155 ASP A N 1
ATOM 1231 C CA . ASP A 1 155 ? -25.579 -5.554 17.724 1.00 89.31 155 ASP A CA 1
ATOM 1232 C C . ASP A 1 155 ? -24.695 -4.361 17.298 1.00 89.31 155 ASP A C 1
ATOM 1234 O O . ASP A 1 155 ? -24.173 -4.319 16.183 1.00 89.31 155 ASP A O 1
ATOM 1238 N N . PHE A 1 156 ? -24.431 -3.412 18.204 1.00 90.00 156 PHE A N 1
ATOM 1239 C CA . PHE A 1 156 ? -23.482 -2.325 17.950 1.00 90.00 156 PHE A CA 1
ATOM 1240 C C . PHE A 1 156 ? -22.062 -2.828 17.645 1.00 90.00 156 PHE A C 1
ATOM 1242 O O . PHE A 1 156 ? -21.461 -2.400 16.660 1.00 90.00 156 PHE A O 1
ATOM 1249 N N . ILE A 1 157 ? -21.530 -3.734 18.468 1.00 90.62 157 ILE A N 1
ATOM 1250 C CA . ILE A 1 157 ? -20.176 -4.284 18.300 1.00 90.62 157 ILE A CA 1
ATOM 1251 C C . ILE A 1 157 ? -20.105 -5.191 17.068 1.00 90.62 157 ILE A C 1
ATOM 1253 O O . ILE A 1 157 ? -19.102 -5.187 16.356 1.00 90.62 157 ILE A O 1
ATOM 1257 N N . ASP A 1 158 ? -21.169 -5.937 16.787 1.00 92.88 158 ASP A N 1
ATOM 1258 C CA . ASP A 1 158 ? -21.271 -6.843 15.648 1.00 92.88 158 ASP A CA 1
ATOM 1259 C C . ASP A 1 158 ? -21.214 -6.087 14.323 1.00 92.88 158 ASP A C 1
ATOM 1261 O O . ASP A 1 158 ? -20.511 -6.526 13.412 1.00 92.88 158 ASP A O 1
ATOM 1265 N N . ARG A 1 159 ? -21.864 -4.920 14.231 1.00 94.56 159 ARG A N 1
ATOM 1266 C CA . ARG A 1 159 ? -21.763 -4.054 13.048 1.00 94.56 159 ARG A CA 1
ATOM 1267 C C . ARG A 1 159 ? -20.341 -3.574 12.788 1.00 94.56 159 ARG A C 1
ATOM 1269 O O . ARG A 1 159 ? -19.893 -3.620 11.646 1.00 94.56 159 ARG A O 1
ATOM 1276 N N . ILE A 1 160 ? -19.631 -3.135 13.827 1.00 96.38 160 ILE A N 1
ATOM 1277 C CA . ILE A 1 160 ? -18.239 -2.689 13.677 1.00 96.38 160 ILE A CA 1
ATOM 1278 C C . ILE A 1 160 ? -17.364 -3.878 13.279 1.00 96.38 160 ILE A C 1
ATOM 1280 O O . ILE A 1 160 ? -16.592 -3.779 12.337 1.00 96.38 160 ILE A O 1
ATOM 1284 N N . ASN A 1 161 ? -17.546 -5.033 13.922 1.00 96.38 161 ASN A N 1
ATOM 1285 C CA . ASN A 1 161 ? -16.805 -6.247 13.587 1.00 96.38 161 ASN A CA 1
ATOM 1286 C C . ASN A 1 161 ? -17.013 -6.687 12.132 1.00 96.38 161 ASN A C 1
ATOM 1288 O O . ASN A 1 161 ? -16.071 -7.134 11.483 1.00 96.38 161 ASN A O 1
ATOM 1292 N N . LEU A 1 162 ? -18.244 -6.587 11.627 1.00 96.56 162 LEU A N 1
ATOM 1293 C CA . LEU A 1 162 ? -18.553 -6.876 10.230 1.00 96.56 162 LEU A CA 1
ATOM 1294 C C . LEU A 1 162 ? -17.832 -5.894 9.297 1.00 96.56 162 LEU A C 1
ATOM 1296 O O . LEU A 1 162 ? -17.135 -6.341 8.390 1.00 96.56 162 LEU A O 1
ATOM 1300 N N . SER A 1 163 ? -17.933 -4.589 9.574 1.00 97.12 163 SER A N 1
ATOM 1301 C CA . SER A 1 163 ? -17.220 -3.533 8.839 1.00 97.12 163 SER A CA 1
ATOM 1302 C C . SER A 1 163 ? -15.713 -3.810 8.776 1.00 97.12 163 SER A C 1
ATOM 1304 O O . SER A 1 163 ? -15.131 -3.826 7.694 1.00 97.12 163 SER A O 1
ATOM 1306 N N . THR A 1 164 ? -15.086 -4.127 9.913 1.00 98.19 164 THR A N 1
ATOM 1307 C CA . THR A 1 164 ? -13.655 -4.453 9.997 1.00 98.19 164 THR A CA 1
ATOM 1308 C C . THR A 1 164 ? -13.280 -5.663 9.138 1.00 98.19 164 THR A C 1
ATOM 1310 O O . THR A 1 164 ? -12.291 -5.608 8.408 1.00 98.19 164 THR A O 1
ATOM 1313 N N . HIS A 1 165 ? -14.060 -6.748 9.172 1.00 97.81 165 HIS A N 1
ATOM 1314 C CA . HIS A 1 165 ? -13.769 -7.934 8.357 1.00 97.81 165 HIS A CA 1
ATOM 1315 C C . HIS A 1 165 ? -13.958 -7.693 6.858 1.00 97.81 165 HIS A C 1
ATOM 1317 O O . HIS A 1 165 ? -13.156 -8.170 6.053 1.00 97.81 165 HIS A O 1
ATOM 1323 N N . GLU A 1 166 ? -14.993 -6.951 6.464 1.00 97.56 166 GLU A N 1
ATOM 1324 C CA . GLU A 1 166 ? -15.183 -6.558 5.065 1.00 97.56 166 GLU A CA 1
ATOM 1325 C C . GLU A 1 166 ? -14.018 -5.687 4.584 1.00 97.56 166 GLU A C 1
ATOM 1327 O O . GLU A 1 166 ? -13.493 -5.887 3.485 1.00 97.56 166 GLU A O 1
ATOM 1332 N N . LEU A 1 167 ? -13.567 -4.758 5.429 1.00 98.12 167 LEU A N 1
ATOM 1333 C CA . LEU A 1 167 ? -12.439 -3.884 5.145 1.00 98.12 167 LEU A CA 1
ATOM 1334 C C . LEU A 1 167 ? -11.135 -4.670 4.977 1.00 98.12 167 LEU A C 1
ATOM 1336 O O . LEU A 1 167 ? -10.410 -4.454 4.005 1.00 98.12 167 LEU A O 1
ATOM 1340 N N . GLU A 1 168 ? -10.868 -5.618 5.876 1.00 98.06 168 GLU A N 1
ATOM 1341 C CA . GLU A 1 168 ? -9.716 -6.519 5.807 1.00 98.06 168 GLU A CA 1
ATOM 1342 C C . GLU A 1 168 ? -9.723 -7.348 4.517 1.00 98.06 168 GLU A C 1
ATOM 1344 O O . GLU A 1 168 ? -8.719 -7.408 3.803 1.00 98.06 168 GLU A O 1
ATOM 1349 N N . HIS A 1 169 ? -10.863 -7.960 4.181 1.00 97.94 169 HIS A N 1
ATOM 1350 C CA . HIS A 1 169 ? -11.011 -8.753 2.964 1.00 97.94 169 HIS A CA 1
ATOM 1351 C C . HIS A 1 169 ? -10.723 -7.915 1.709 1.00 97.94 169 HIS A C 1
ATOM 1353 O O . HIS A 1 169 ? -9.946 -8.328 0.843 1.00 97.94 169 HIS A O 1
ATOM 1359 N N . HIS A 1 170 ? -11.297 -6.713 1.625 1.00 98.25 170 HIS A N 1
ATOM 1360 C CA . HIS A 1 170 ? -11.071 -5.808 0.501 1.00 98.25 170 HIS A CA 1
ATOM 1361 C C . HIS A 1 170 ? -9.624 -5.317 0.416 1.00 98.25 170 HIS A C 1
ATOM 1363 O O . HIS A 1 170 ? -9.070 -5.261 -0.684 1.00 98.25 170 HIS A O 1
ATOM 1369 N N . LEU A 1 171 ? -8.994 -4.999 1.550 1.00 98.44 171 LEU A N 1
ATOM 1370 C CA . LEU A 1 171 ? -7.587 -4.609 1.590 1.00 98.44 171 LEU A CA 1
ATOM 1371 C C . LEU A 1 171 ? -6.690 -5.743 1.093 1.00 98.44 171 LEU A C 1
ATOM 1373 O O . LEU A 1 171 ? -5.811 -5.511 0.266 1.00 98.44 171 LEU A O 1
ATOM 1377 N N . ASN A 1 172 ? -6.918 -6.969 1.562 1.00 98.00 172 ASN A N 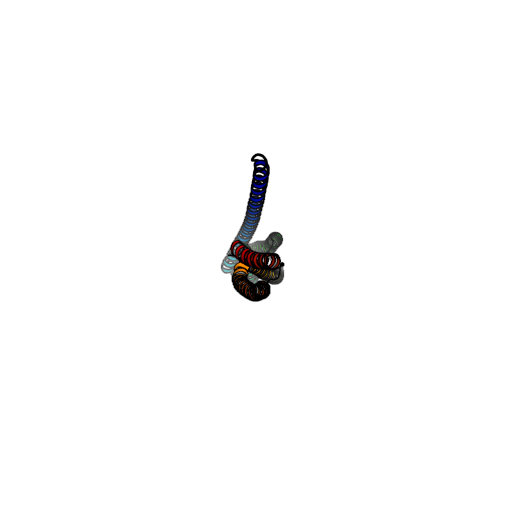1
ATOM 1378 C CA . ASN A 1 172 ? -6.129 -8.129 1.157 1.00 98.00 172 ASN A CA 1
ATOM 1379 C C . ASN A 1 172 ? -6.261 -8.398 -0.343 1.00 98.00 172 ASN A C 1
ATOM 1381 O O . ASN A 1 172 ? -5.248 -8.536 -1.028 1.00 98.00 172 ASN A O 1
ATOM 1385 N N . TYR A 1 173 ? -7.488 -8.375 -0.872 1.00 98.00 173 TYR A N 1
ATOM 1386 C CA . TYR A 1 173 ? -7.728 -8.487 -2.309 1.00 98.00 173 TYR A CA 1
ATOM 1387 C C . TYR A 1 173 ? -6.980 -7.399 -3.095 1.00 98.00 173 TYR A C 1
ATOM 1389 O O . TYR A 1 173 ? -6.272 -7.686 -4.065 1.00 98.00 173 TYR A O 1
ATOM 1397 N N . TYR A 1 174 ? -7.087 -6.147 -2.646 1.00 98.44 174 TYR A N 1
ATOM 1398 C CA . TYR A 1 174 ? -6.422 -5.017 -3.285 1.00 98.44 174 TYR A CA 1
ATOM 1399 C C . TYR A 1 174 ? -4.893 -5.143 -3.256 1.00 98.44 174 TYR A C 1
ATOM 1401 O O . TYR A 1 174 ? -4.230 -4.916 -4.268 1.00 98.44 174 TYR A O 1
ATOM 1409 N N . ASN A 1 175 ? -4.330 -5.581 -2.132 1.00 97.94 175 ASN A N 1
ATOM 1410 C CA . ASN A 1 175 ? -2.900 -5.827 -1.979 1.00 97.94 175 ASN A CA 1
ATOM 1411 C C . ASN A 1 175 ? -2.407 -6.933 -2.915 1.00 97.94 175 ASN A C 1
ATOM 1413 O O . ASN A 1 175 ? -1.370 -6.765 -3.554 1.00 97.94 175 ASN A O 1
ATOM 1417 N N . THR A 1 176 ? -3.151 -8.033 -3.055 1.00 97.62 176 THR A N 1
ATOM 1418 C CA . THR A 1 176 ? -2.816 -9.103 -4.006 1.00 97.62 176 THR A CA 1
ATOM 1419 C C . THR A 1 176 ? -2.803 -8.588 -5.446 1.00 97.62 176 THR A C 1
ATOM 1421 O O . THR A 1 176 ? -1.872 -8.885 -6.205 1.00 97.62 176 THR A O 1
ATOM 1424 N N . MET A 1 177 ? -3.790 -7.768 -5.824 1.00 96.88 177 MET A N 1
ATOM 1425 C CA . MET A 1 177 ? -3.809 -7.144 -7.149 1.00 96.88 177 MET A CA 1
ATOM 1426 C C . MET A 1 177 ? -2.612 -6.212 -7.356 1.00 96.88 177 MET A C 1
ATOM 1428 O O . MET A 1 177 ? -1.935 -6.295 -8.381 1.00 96.88 177 MET A O 1
ATOM 1432 N N . ASN A 1 178 ? -2.306 -5.361 -6.376 1.00 96.00 178 ASN A N 1
ATOM 1433 C CA . ASN A 1 178 ? -1.186 -4.425 -6.465 1.00 96.00 178 ASN A CA 1
ATOM 1434 C C . ASN A 1 178 ? 0.161 -5.135 -6.522 1.00 96.00 178 ASN A C 1
ATOM 1436 O O . ASN A 1 178 ? 1.017 -4.734 -7.303 1.00 96.00 178 ASN A O 1
ATOM 1440 N N . PHE A 1 179 ? 0.347 -6.195 -5.736 1.00 94.25 179 PHE A N 1
ATOM 1441 C CA . PHE A 1 179 ? 1.555 -7.011 -5.782 1.00 94.25 179 PHE A CA 1
ATOM 1442 C C . PHE A 1 179 ? 1.784 -7.568 -7.191 1.00 94.25 179 PHE A C 1
ATOM 1444 O O . PHE A 1 179 ? 2.874 -7.428 -7.746 1.00 94.25 179 PHE A O 1
ATOM 1451 N N . THR A 1 180 ? 0.730 -8.118 -7.797 1.00 92.88 180 THR A N 1
ATOM 1452 C CA . THR A 1 180 ? 0.775 -8.652 -9.164 1.00 92.88 180 THR A CA 1
ATOM 1453 C C . THR A 1 180 ? 1.120 -7.558 -10.173 1.00 92.88 180 THR A C 1
ATOM 1455 O O . THR A 1 180 ? 2.026 -7.727 -10.987 1.00 92.88 180 THR A O 1
ATOM 1458 N N . LEU A 1 181 ? 0.455 -6.402 -10.081 1.00 94.44 181 LEU A N 1
ATOM 1459 C CA . LEU A 1 181 ? 0.713 -5.260 -10.956 1.00 94.44 181 LEU A CA 1
ATOM 1460 C C . LEU A 1 181 ? 2.156 -4.751 -10.825 1.00 94.44 181 LEU A C 1
ATOM 1462 O O . LEU A 1 181 ? 2.823 -4.535 -11.833 1.00 94.44 181 LEU A O 1
ATOM 1466 N N . VAL A 1 182 ? 2.648 -4.557 -9.600 1.00 93.12 182 VAL A N 1
ATOM 1467 C CA . VAL A 1 182 ? 4.007 -4.059 -9.344 1.00 93.12 182 VAL A CA 1
ATOM 1468 C C . VAL A 1 182 ? 5.047 -5.042 -9.868 1.00 93.12 182 VAL A C 1
ATOM 1470 O O . VAL A 1 182 ? 5.984 -4.612 -10.537 1.00 93.12 182 VAL A O 1
ATOM 1473 N N . SER A 1 183 ? 4.866 -6.341 -9.616 1.00 91.44 183 SER A N 1
ATOM 1474 C CA . SER A 1 183 ? 5.747 -7.393 -10.131 1.00 91.44 183 SER A CA 1
ATOM 1475 C C . SER A 1 183 ? 5.794 -7.386 -11.661 1.00 91.44 183 SER A C 1
ATOM 1477 O O . SER A 1 183 ? 6.879 -7.393 -12.241 1.00 91.44 183 SER A O 1
ATOM 1479 N N . GLN A 1 184 ? 4.638 -7.274 -12.318 1.00 92.44 184 GLN A N 1
ATOM 1480 C CA . GLN A 1 184 ? 4.560 -7.202 -13.775 1.00 92.44 184 GLN A CA 1
ATOM 1481 C C . GLN A 1 184 ? 5.259 -5.951 -14.330 1.00 92.44 184 GLN A C 1
ATOM 1483 O O . GLN A 1 184 ? 6.003 -6.038 -15.303 1.00 92.44 184 GLN A O 1
ATOM 1488 N N . GLN A 1 185 ? 5.056 -4.787 -13.707 1.00 91.94 185 GLN A N 1
ATOM 1489 C CA . GLN A 1 185 ? 5.691 -3.530 -14.122 1.00 91.94 185 GLN A CA 1
ATOM 1490 C C . GLN A 1 185 ? 7.209 -3.552 -13.899 1.00 91.94 185 GLN A C 1
ATOM 1492 O O . GLN A 1 185 ? 7.966 -3.021 -14.707 1.00 91.94 185 GLN A O 1
ATOM 1497 N N . GLN A 1 186 ? 7.676 -4.187 -12.822 1.00 89.56 186 GLN A N 1
ATOM 1498 C CA . GLN A 1 186 ? 9.106 -4.387 -12.579 1.00 89.56 186 GLN A CA 1
ATOM 1499 C C . GLN A 1 186 ? 9.736 -5.302 -13.628 1.00 89.56 186 GLN A C 1
ATOM 1501 O O . GLN A 1 186 ? 10.819 -4.991 -14.115 1.00 89.56 186 GLN A O 1
ATOM 1506 N N . GLN A 1 187 ? 9.055 -6.384 -14.014 1.00 90.44 187 GLN A N 1
ATOM 1507 C CA . GLN A 1 187 ? 9.523 -7.254 -15.090 1.00 90.44 187 GLN A CA 1
ATOM 1508 C C . GLN A 1 187 ? 9.597 -6.501 -16.422 1.00 90.44 187 GLN A C 1
ATOM 1510 O O . GLN A 1 187 ? 10.625 -6.544 -17.084 1.00 90.44 187 GLN A O 1
ATOM 1515 N N . GLN A 1 188 ? 8.558 -5.739 -16.776 1.00 88.38 188 GLN A N 1
ATOM 1516 C CA . GLN A 1 188 ? 8.554 -4.925 -17.998 1.00 88.38 188 GLN A CA 1
ATOM 1517 C C . GLN A 1 188 ? 9.691 -3.898 -18.020 1.00 88.38 188 GLN A C 1
ATOM 1519 O O . GLN A 1 188 ? 10.314 -3.690 -19.060 1.00 88.38 188 GLN A O 1
ATOM 1524 N N . LEU A 1 189 ? 9.976 -3.265 -16.878 1.00 87.69 189 LEU A N 1
ATOM 1525 C CA . LEU A 1 189 ? 11.100 -2.343 -16.755 1.00 87.69 189 LEU A CA 1
ATOM 1526 C C . LEU A 1 189 ? 12.439 -3.073 -16.922 1.00 87.69 189 LEU A C 1
ATOM 1528 O O . LEU A 1 189 ? 13.288 -2.593 -17.664 1.00 87.69 189 LEU A O 1
ATOM 1532 N N . ALA A 1 190 ? 12.612 -4.237 -16.295 1.00 87.31 190 ALA A N 1
ATOM 1533 C CA . ALA A 1 190 ? 13.826 -5.040 -16.427 1.00 87.31 190 ALA A CA 1
ATOM 1534 C C . ALA A 1 190 ? 14.043 -5.528 -17.869 1.00 87.31 190 ALA A C 1
ATOM 1536 O O . ALA A 1 190 ? 15.162 -5.469 -18.375 1.00 87.31 190 ALA A O 1
ATOM 1537 N N . ASP A 1 191 ? 12.982 -5.957 -18.553 1.00 87.38 191 ASP A N 1
ATOM 1538 C CA . ASP A 1 191 ? 13.031 -6.360 -19.960 1.00 87.38 191 ASP A CA 1
ATOM 1539 C C . ASP A 1 191 ? 13.418 -5.167 -20.850 1.00 87.38 191 ASP A C 1
ATOM 1541 O O . ASP A 1 191 ? 14.270 -5.291 -21.730 1.00 87.38 191 ASP A O 1
ATOM 1545 N N . LEU A 1 192 ? 12.863 -3.978 -20.583 1.00 85.81 192 LEU A N 1
ATOM 1546 C CA . LEU A 1 192 ? 13.231 -2.748 -21.285 1.00 85.81 192 LEU A CA 1
ATOM 1547 C C . LEU A 1 192 ? 14.692 -2.349 -21.023 1.00 85.81 192 LEU A C 1
ATOM 1549 O O . LEU A 1 192 ? 15.400 -1.947 -21.947 1.00 85.81 192 LEU A O 1
ATOM 1553 N N . GLU A 1 193 ? 15.169 -2.468 -19.787 1.00 85.38 193 GLU A N 1
ATOM 1554 C CA . GLU A 1 193 ? 16.567 -2.215 -19.426 1.00 85.38 193 GLU A CA 1
ATOM 1555 C C . GLU A 1 193 ? 17.509 -3.196 -20.139 1.00 85.38 193 GLU A C 1
ATOM 1557 O O . GLU A 1 193 ? 18.531 -2.786 -20.685 1.00 85.38 193 GLU A O 1
ATOM 1562 N N . GLN A 1 194 ? 17.136 -4.473 -20.240 1.00 88.00 194 GLN A N 1
ATOM 1563 C CA . GLN A 1 194 ? 17.897 -5.4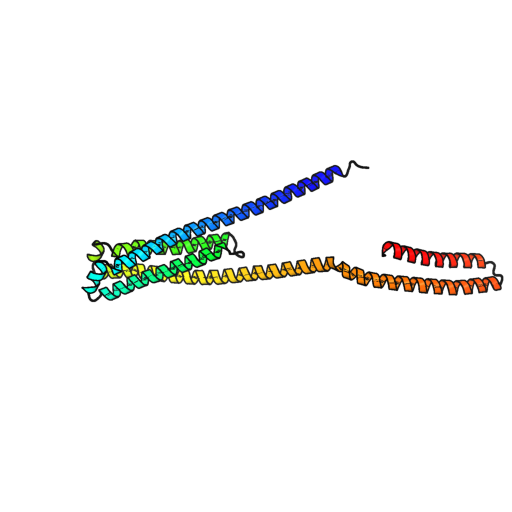63 -21.005 1.00 88.00 194 GLN A CA 1
ATOM 1564 C C . GLN A 1 194 ? 17.899 -5.155 -22.503 1.00 88.00 194 GLN A C 1
ATOM 1566 O O . GLN A 1 194 ? 18.950 -5.222 -23.137 1.00 88.00 194 GLN A O 1
ATOM 1571 N N . MET A 1 195 ? 16.753 -4.776 -23.075 1.00 80.31 195 MET A N 1
ATOM 1572 C CA . MET A 1 195 ? 16.665 -4.375 -24.479 1.00 80.31 195 MET A CA 1
ATOM 1573 C C . MET A 1 195 ? 17.516 -3.138 -24.758 1.00 80.31 195 MET A C 1
ATOM 1575 O O . MET A 1 195 ? 18.269 -3.123 -25.726 1.00 80.31 195 MET A O 1
ATOM 1579 N N . THR A 1 196 ? 17.434 -2.107 -23.915 1.00 79.94 196 THR A N 1
ATOM 1580 C CA . THR A 1 196 ? 18.236 -0.885 -24.084 1.00 79.94 196 THR A CA 1
ATOM 1581 C C . THR A 1 196 ? 19.727 -1.170 -23.934 1.00 79.94 196 THR A C 1
ATOM 1583 O O . THR A 1 196 ? 20.505 -0.695 -24.756 1.00 79.94 196 THR A O 1
ATOM 1586 N N . ALA A 1 197 ? 20.129 -2.010 -22.977 1.00 81.12 197 ALA A N 1
ATOM 1587 C CA . ALA A 1 197 ? 21.508 -2.475 -22.857 1.00 81.12 197 ALA A CA 1
ATOM 1588 C C . ALA A 1 197 ? 21.958 -3.267 -24.095 1.00 81.12 197 ALA A C 1
ATOM 1590 O O . ALA A 1 197 ? 23.061 -3.056 -24.585 1.00 81.12 197 ALA A O 1
ATOM 1591 N N . PHE A 1 198 ? 21.106 -4.137 -24.641 1.00 81.69 198 PHE A N 1
ATOM 1592 C CA . PHE A 1 198 ? 21.394 -4.892 -25.861 1.00 81.69 198 PHE A CA 1
ATOM 1593 C C . PHE A 1 198 ? 21.542 -3.996 -27.100 1.00 81.69 198 PHE A C 1
ATOM 1595 O O . PHE A 1 198 ? 22.427 -4.216 -27.923 1.00 81.69 198 PHE A O 1
ATOM 1602 N N . TYR A 1 199 ? 20.713 -2.961 -27.244 1.00 74.06 199 TYR A N 1
ATOM 1603 C CA . TYR A 1 199 ? 20.881 -1.988 -28.325 1.00 74.06 199 TYR A CA 1
ATOM 1604 C C . TYR A 1 199 ? 22.125 -1.123 -28.124 1.00 74.06 199 TYR A C 1
ATOM 1606 O O . TYR A 1 199 ? 22.855 -0.905 -29.083 1.00 74.06 199 TYR A O 1
ATOM 1614 N N . ALA A 1 200 ? 22.417 -0.696 -26.894 1.00 75.19 200 ALA A N 1
ATOM 1615 C CA . ALA A 1 200 ? 23.628 0.058 -26.586 1.00 75.19 200 ALA A CA 1
ATOM 1616 C C . ALA A 1 200 ? 24.899 -0.765 -26.849 1.00 75.19 200 ALA A C 1
ATOM 1618 O O . ALA A 1 200 ? 25.880 -0.228 -27.353 1.00 75.19 200 ALA A O 1
ATOM 1619 N N . THR A 1 201 ? 24.893 -2.075 -26.569 1.00 75.56 201 THR A N 1
ATOM 1620 C CA . THR A 1 201 ? 26.016 -2.954 -26.928 1.00 75.56 201 THR A CA 1
ATOM 1621 C C . THR A 1 201 ? 26.100 -3.210 -28.425 1.00 75.56 201 THR A C 1
ATOM 1623 O O . THR A 1 201 ? 27.209 -3.364 -28.916 1.00 75.56 201 THR A O 1
ATOM 1626 N N . GLN A 1 202 ? 24.990 -3.220 -29.170 1.00 72.75 202 GLN A N 1
ATOM 1627 C CA . GLN A 1 202 ? 25.027 -3.267 -30.636 1.00 72.75 202 GLN A CA 1
ATOM 1628 C C . GLN A 1 202 ? 25.540 -1.966 -31.258 1.00 72.75 202 GLN A C 1
ATOM 1630 O O . GLN A 1 202 ? 26.325 -2.021 -32.198 1.00 72.75 202 GLN A O 1
ATOM 1635 N N . GLU A 1 203 ? 25.141 -0.810 -30.735 1.00 59.28 203 GLU A N 1
ATOM 1636 C CA . GLU A 1 203 ? 25.647 0.495 -31.166 1.00 59.28 203 GLU A CA 1
ATOM 1637 C C . GLU A 1 203 ? 27.147 0.609 -30.862 1.00 59.28 203 GLU A C 1
ATOM 1639 O O . GLU A 1 203 ? 27.949 0.859 -31.763 1.00 59.28 203 GLU A O 1
ATOM 1644 N N . ALA A 1 204 ? 27.557 0.251 -29.642 1.00 57.88 204 ALA A N 1
ATOM 1645 C CA . ALA A 1 204 ? 28.964 0.108 -29.294 1.00 57.88 204 ALA A CA 1
ATOM 1646 C C . ALA A 1 204 ? 29.662 -0.961 -30.153 1.00 57.88 204 ALA A C 1
ATOM 1648 O O . ALA A 1 204 ? 30.811 -0.774 -30.522 1.00 57.88 204 ALA A O 1
ATOM 1649 N N . ALA A 1 205 ? 28.998 -2.055 -30.547 1.00 54.44 205 ALA A N 1
ATOM 1650 C CA . ALA A 1 205 ? 29.563 -3.046 -31.464 1.00 54.44 205 ALA A CA 1
ATOM 1651 C C . ALA A 1 205 ? 29.789 -2.461 -32.868 1.00 54.44 205 ALA A C 1
ATOM 1653 O O . ALA A 1 205 ? 30.808 -2.753 -33.494 1.00 54.44 205 ALA A O 1
ATOM 1654 N N . THR A 1 206 ? 28.890 -1.595 -33.344 1.00 50.25 206 THR A N 1
ATOM 1655 C CA . THR A 1 206 ? 29.077 -0.854 -34.597 1.00 50.25 206 THR A CA 1
ATOM 1656 C C . THR A 1 206 ? 30.168 0.214 -34.498 1.00 50.25 206 THR A C 1
ATOM 1658 O O . THR A 1 206 ? 30.887 0.409 -35.475 1.00 50.25 206 THR A O 1
ATOM 1661 N N . GLU A 1 207 ? 30.390 0.823 -33.330 1.00 50.81 207 GLU A N 1
ATOM 1662 C CA . GLU A 1 207 ? 31.552 1.690 -33.069 1.00 50.81 207 GLU A CA 1
ATOM 1663 C C . GLU A 1 207 ? 32.858 0.872 -32.954 1.00 50.81 207 GLU A C 1
ATOM 1665 O O . GLU A 1 207 ? 33.858 1.205 -33.583 1.00 50.81 207 GLU A O 1
ATOM 1670 N N . THR A 1 208 ? 32.840 -0.294 -32.297 1.00 46.28 208 THR A N 1
ATOM 1671 C CA . THR A 1 208 ? 33.961 -1.260 -32.265 1.00 46.28 208 THR A CA 1
ATOM 1672 C C . THR A 1 208 ? 34.147 -2.033 -33.575 1.00 46.28 208 THR A C 1
ATOM 1674 O O . THR A 1 208 ? 35.006 -2.914 -33.656 1.00 46.28 208 THR A O 1
ATOM 1677 N N . SER A 1 209 ? 33.446 -1.652 -34.652 1.00 47.69 209 SER A N 1
ATOM 1678 C CA . SER A 1 209 ? 33.939 -1.931 -36.002 1.00 47.69 209 SER A CA 1
ATOM 1679 C C . SER A 1 209 ? 35.327 -1.314 -36.242 1.00 47.69 209 SER A C 1
ATOM 1681 O O . SER A 1 209 ? 35.987 -1.738 -37.179 1.00 47.69 209 SER A O 1
ATOM 1683 N N . GLU A 1 210 ? 35.851 -0.459 -35.346 1.00 50.91 210 GLU A N 1
ATOM 1684 C CA . GLU A 1 210 ? 37.295 -0.199 -35.143 1.00 50.91 210 GLU A CA 1
ATOM 1685 C C . GLU A 1 210 ? 38.167 -1.474 -35.081 1.00 50.91 210 GLU A C 1
ATOM 1687 O O . GLU A 1 210 ? 39.242 -1.502 -35.678 1.00 50.91 210 GLU A O 1
ATOM 1692 N N . GLY A 1 211 ? 37.676 -2.590 -34.530 1.00 45.97 211 GLY A N 1
ATOM 1693 C CA . GLY A 1 211 ? 38.337 -3.905 -34.611 1.00 45.97 211 GLY A CA 1
ATOM 1694 C C . GLY A 1 211 ? 38.115 -4.661 -35.935 1.00 45.97 211 GLY A C 1
ATOM 1695 O O . GLY A 1 211 ? 38.867 -5.577 -36.275 1.00 45.97 211 GLY A O 1
ATOM 1696 N N . ALA A 1 212 ? 37.112 -4.276 -36.730 1.00 47.12 212 ALA A N 1
ATOM 1697 C CA . ALA A 1 212 ? 36.998 -4.708 -38.123 1.00 47.12 212 ALA A CA 1
ATOM 1698 C C . ALA A 1 212 ? 37.990 -3.948 -39.019 1.00 47.12 212 ALA A C 1
ATOM 1700 O O . ALA A 1 212 ? 38.512 -4.550 -39.954 1.00 47.12 212 ALA A O 1
ATOM 1701 N N . TYR A 1 213 ? 38.339 -2.693 -38.701 1.00 48.75 213 TYR A N 1
ATOM 1702 C CA . TYR A 1 213 ? 39.406 -1.955 -39.392 1.00 48.75 213 TYR A CA 1
ATOM 1703 C C . TYR A 1 213 ? 40.802 -2.562 -39.146 1.00 48.75 213 TYR A C 1
ATOM 1705 O O . TYR A 1 213 ? 41.616 -2.572 -40.065 1.00 48.75 213 TYR A O 1
ATOM 1713 N N . GLU A 1 214 ? 41.060 -3.185 -37.989 1.00 48.69 214 GLU A N 1
ATOM 1714 C CA . GLU A 1 214 ? 42.309 -3.927 -37.726 1.00 48.69 214 GLU A CA 1
ATOM 1715 C C . GLU A 1 214 ? 42.414 -5.223 -38.567 1.00 48.69 214 GLU A C 1
ATOM 1717 O O . GLU A 1 214 ? 43.468 -5.533 -39.128 1.00 48.69 214 GLU A O 1
ATOM 1722 N N . LYS A 1 215 ? 41.297 -5.941 -38.776 1.00 49.16 215 LYS A N 1
ATOM 1723 C CA . LYS A 1 215 ? 41.234 -7.088 -39.712 1.00 49.16 215 LYS A CA 1
ATOM 1724 C C . LYS A 1 215 ? 41.243 -6.672 -41.187 1.00 49.16 215 LYS A C 1
ATOM 1726 O O . LYS A 1 215 ? 41.780 -7.397 -42.024 1.00 49.16 215 LYS A O 1
ATOM 1731 N N . ILE A 1 216 ? 40.685 -5.509 -41.513 1.00 52.88 216 ILE A N 1
ATOM 1732 C CA . ILE A 1 216 ? 40.716 -4.921 -42.856 1.00 52.88 216 ILE A CA 1
ATOM 1733 C C . ILE A 1 216 ? 42.134 -4.404 -43.197 1.00 52.88 216 ILE A C 1
ATOM 1735 O O . ILE A 1 216 ? 42.582 -4.580 -44.328 1.00 52.88 216 ILE A O 1
ATOM 1739 N N . GLY A 1 217 ? 42.896 -3.877 -42.231 1.00 53.75 217 GLY A N 1
ATOM 1740 C CA . GLY A 1 217 ? 44.310 -3.506 -42.406 1.00 53.75 217 GLY A CA 1
ATOM 1741 C C . GLY A 1 217 ? 45.199 -4.687 -42.823 1.00 53.75 217 GLY A C 1
ATOM 1742 O O . GLY A 1 217 ? 46.025 -4.556 -43.729 1.00 53.75 217 GLY A O 1
ATOM 1743 N N . GLY A 1 218 ? 44.960 -5.878 -42.256 1.00 53.44 218 GLY A N 1
ATOM 1744 C CA . GLY A 1 218 ? 45.624 -7.124 -42.672 1.00 53.44 218 GLY A CA 1
ATOM 1745 C C . GLY A 1 218 ? 45.252 -7.595 -44.089 1.00 53.44 218 GLY A C 1
ATOM 1746 O O . GLY A 1 218 ? 46.101 -8.119 -44.818 1.00 53.44 218 GLY A O 1
ATOM 1747 N N . PHE A 1 219 ? 44.007 -7.357 -44.523 1.00 58.31 219 PHE A N 1
ATOM 1748 C CA . PHE A 1 219 ? 43.574 -7.610 -45.903 1.00 58.31 219 PHE A CA 1
ATOM 1749 C C . PHE A 1 219 ? 44.272 -6.663 -46.891 1.00 58.31 219 PHE A C 1
ATOM 1751 O O . PHE A 1 219 ? 44.756 -7.116 -47.927 1.00 58.31 219 PHE A O 1
ATOM 1758 N N . TYR A 1 220 ? 44.413 -5.375 -46.556 1.00 58.72 220 TYR A N 1
ATOM 1759 C CA . TYR A 1 220 ? 45.117 -4.413 -47.411 1.00 58.72 220 TYR A CA 1
ATOM 1760 C C . TYR A 1 220 ? 46.617 -4.690 -47.517 1.00 58.72 220 TYR A C 1
ATOM 1762 O O . TYR A 1 220 ? 47.155 -4.610 -48.620 1.00 58.72 220 TYR A O 1
ATOM 1770 N N . GLY A 1 221 ? 47.279 -5.090 -46.424 1.00 59.91 221 GLY A N 1
ATOM 1771 C CA . GLY A 1 221 ? 48.671 -5.553 -46.470 1.00 59.91 221 GLY A CA 1
ATOM 1772 C C . GLY A 1 221 ? 48.854 -6.729 -47.437 1.00 59.91 221 GLY A C 1
ATOM 1773 O O . GLY A 1 221 ? 49.713 -6.682 -48.318 1.00 59.91 221 GLY A O 1
ATOM 1774 N N . SER A 1 222 ? 47.961 -7.721 -47.358 1.00 62.94 222 SER A N 1
ATOM 1775 C CA . SER A 1 222 ? 47.976 -8.896 -48.241 1.00 62.94 222 SER A CA 1
ATOM 1776 C C . SER A 1 222 ? 47.714 -8.536 -49.714 1.00 62.94 222 SER A C 1
ATOM 1778 O O . SER A 1 222 ? 48.395 -9.030 -50.611 1.00 62.94 222 SER A O 1
ATOM 1780 N N . VAL A 1 223 ? 46.757 -7.643 -49.996 1.00 65.81 223 VAL A N 1
ATOM 1781 C CA . VAL A 1 223 ? 46.446 -7.186 -51.367 1.00 65.81 223 VAL A CA 1
ATOM 1782 C C . VAL A 1 223 ? 47.600 -6.378 -51.969 1.00 65.81 223 VAL A C 1
ATOM 1784 O O . VAL A 1 223 ? 47.929 -6.552 -53.143 1.00 65.81 223 VAL A O 1
ATOM 1787 N N . VAL A 1 224 ? 48.248 -5.524 -51.175 1.00 69.06 224 VAL A N 1
ATOM 1788 C CA . VAL A 1 224 ? 49.412 -4.730 -51.594 1.00 69.06 224 VAL A CA 1
ATOM 1789 C C . VAL A 1 224 ? 50.603 -5.628 -51.945 1.00 69.06 224 VAL A C 1
ATOM 1791 O O . VAL A 1 224 ? 51.245 -5.407 -52.972 1.00 69.06 224 VAL A O 1
ATOM 1794 N N . GLU A 1 225 ? 50.879 -6.670 -51.155 1.00 68.50 225 GLU A N 1
ATOM 1795 C CA . GLU A 1 225 ? 51.933 -7.648 -51.463 1.00 68.50 225 GLU A CA 1
ATOM 1796 C C . GLU A 1 225 ? 51.648 -8.434 -52.749 1.00 68.50 225 GLU A C 1
ATOM 1798 O O . GLU A 1 225 ? 52.535 -8.574 -53.595 1.00 68.50 225 GLU A O 1
ATOM 1803 N N . VAL A 1 226 ? 50.402 -8.876 -52.956 1.00 74.94 226 VAL A N 1
ATOM 1804 C CA . VAL A 1 226 ? 49.992 -9.552 -54.199 1.00 74.94 226 VAL A CA 1
ATOM 1805 C C . VAL A 1 226 ? 50.141 -8.624 -55.412 1.00 74.94 226 VAL A C 1
ATOM 1807 O O . VAL A 1 226 ? 50.626 -9.057 -56.458 1.00 74.94 226 VAL A O 1
ATOM 1810 N N . LEU A 1 227 ? 49.798 -7.338 -55.289 1.00 68.12 227 LEU A N 1
ATOM 1811 C CA . LEU A 1 227 ? 49.977 -6.356 -56.365 1.00 68.12 227 LEU A CA 1
ATOM 1812 C C . LEU A 1 227 ? 51.455 -6.102 -56.690 1.00 68.12 227 LEU A C 1
ATOM 1814 O O . LEU A 1 227 ? 51.805 -6.012 -57.871 1.00 68.12 227 LEU A O 1
ATOM 1818 N N . TYR A 1 228 ? 52.338 -6.052 -55.687 1.00 73.19 228 TYR A N 1
ATOM 1819 C CA . TYR A 1 228 ? 53.783 -5.999 -55.928 1.00 73.19 228 TYR A CA 1
ATOM 1820 C C . TYR A 1 228 ? 54.292 -7.267 -56.623 1.00 73.19 228 TYR A C 1
ATOM 1822 O O . TYR A 1 228 ? 55.076 -7.161 -57.567 1.00 73.19 228 TYR A O 1
ATOM 1830 N N . ALA A 1 229 ? 53.817 -8.450 -56.223 1.00 72.31 229 ALA A N 1
ATOM 1831 C CA . ALA A 1 229 ? 54.195 -9.715 -56.851 1.00 72.31 229 ALA A CA 1
ATOM 1832 C C . ALA A 1 229 ? 53.743 -9.792 -58.323 1.00 72.31 229 ALA A C 1
ATOM 1834 O O . ALA A 1 229 ? 54.536 -10.152 -59.194 1.00 72.31 229 ALA A O 1
ATOM 1835 N N . ILE A 1 230 ? 52.508 -9.381 -58.633 1.00 68.69 230 ILE A N 1
ATOM 1836 C CA . ILE A 1 230 ? 52.004 -9.304 -60.015 1.00 68.69 230 ILE A CA 1
ATOM 1837 C C . ILE A 1 230 ? 52.806 -8.276 -60.818 1.00 68.69 230 ILE A C 1
ATOM 1839 O O . ILE A 1 230 ? 53.205 -8.559 -61.947 1.00 68.69 230 ILE A O 1
ATOM 1843 N N . SER A 1 231 ? 53.104 -7.113 -60.235 1.00 67.75 231 SER A N 1
ATOM 1844 C CA . SER A 1 231 ? 53.913 -6.077 -60.890 1.00 67.75 231 SER A CA 1
ATOM 1845 C C . SER A 1 231 ? 55.321 -6.581 -61.214 1.00 67.75 231 SER A C 1
ATOM 1847 O O . SER A 1 231 ? 55.817 -6.338 -62.312 1.00 67.75 231 SER A O 1
ATOM 1849 N N . ALA A 1 232 ? 55.943 -7.341 -60.307 1.00 73.88 232 ALA A N 1
ATOM 1850 C CA . ALA A 1 232 ? 57.246 -7.962 -60.525 1.00 73.88 232 ALA A CA 1
ATOM 1851 C C . ALA A 1 232 ? 57.203 -9.037 -61.627 1.00 73.88 232 ALA A C 1
ATOM 1853 O O . ALA A 1 232 ? 58.086 -9.073 -62.483 1.00 73.88 232 ALA A O 1
ATOM 1854 N N . LEU A 1 233 ? 56.158 -9.872 -61.663 1.00 72.75 233 LEU A N 1
ATOM 1855 C CA . LEU A 1 233 ? 55.981 -10.884 -62.710 1.00 72.75 233 LEU A CA 1
ATOM 1856 C C . LEU A 1 233 ? 55.738 -10.255 -64.086 1.00 72.75 233 LEU A C 1
ATOM 1858 O O . LEU A 1 233 ? 56.383 -10.637 -65.061 1.00 72.75 233 LEU A O 1
ATOM 1862 N N . VAL A 1 234 ? 54.852 -9.260 -64.173 1.00 70.62 234 VAL A N 1
ATOM 1863 C CA . VAL A 1 234 ? 54.573 -8.526 -65.418 1.00 70.62 234 VAL A CA 1
ATOM 1864 C C . VAL A 1 234 ? 55.812 -7.761 -65.883 1.00 70.62 234 VAL A C 1
ATOM 1866 O O . VAL A 1 234 ? 56.095 -7.721 -67.084 1.00 70.62 234 VAL A O 1
ATOM 1869 N N . ALA A 1 235 ? 56.594 -7.200 -64.956 1.00 74.44 235 ALA A N 1
ATOM 1870 C CA . ALA A 1 235 ? 57.882 -6.599 -65.271 1.00 74.44 235 ALA A CA 1
ATOM 1871 C C . ALA A 1 235 ? 58.841 -7.633 -65.884 1.00 74.44 235 ALA A C 1
ATOM 1873 O O . ALA A 1 235 ? 59.402 -7.404 -66.951 1.00 74.44 235 ALA A O 1
ATOM 1874 N N . LEU A 1 236 ? 58.971 -8.810 -65.278 1.00 80.31 236 LEU A N 1
ATOM 1875 C CA . LEU A 1 236 ? 59.884 -9.842 -65.763 1.00 80.31 236 LEU A CA 1
ATOM 1876 C C . LEU A 1 236 ? 59.467 -10.368 -67.150 1.00 80.31 236 LEU A C 1
ATOM 1878 O O . LEU A 1 236 ? 60.287 -10.412 -68.067 1.00 80.31 236 LEU A O 1
ATOM 1882 N N . VAL A 1 237 ? 58.182 -10.683 -67.346 1.00 76.31 237 VAL A N 1
ATOM 1883 C CA . VAL A 1 237 ? 57.655 -11.180 -68.631 1.00 76.31 237 VAL A CA 1
ATOM 1884 C C . VAL A 1 237 ? 57.824 -10.146 -69.748 1.00 76.31 237 VAL A C 1
ATOM 1886 O O . VAL A 1 237 ? 58.268 -10.483 -70.849 1.00 76.31 237 VAL A O 1
ATOM 1889 N N . GLY A 1 238 ? 57.496 -8.880 -69.484 1.00 74.88 238 GLY A N 1
ATOM 1890 C CA . GLY A 1 238 ? 57.656 -7.825 -70.480 1.00 74.88 238 GLY A CA 1
ATOM 1891 C C . GLY A 1 238 ? 59.120 -7.508 -70.780 1.00 74.88 238 GLY A C 1
ATOM 1892 O O . GLY A 1 238 ? 59.458 -7.338 -71.949 1.00 74.88 238 GLY A O 1
ATOM 1893 N N . ALA A 1 239 ? 60.006 -7.543 -69.780 1.00 78.19 239 ALA A N 1
ATOM 1894 C CA . ALA A 1 239 ? 61.444 -7.376 -69.981 1.00 78.19 239 ALA A CA 1
ATOM 1895 C C . ALA A 1 239 ? 62.024 -8.465 -70.898 1.00 78.19 239 ALA A C 1
ATOM 1897 O O . ALA A 1 239 ? 62.759 -8.149 -71.832 1.00 78.19 239 ALA A O 1
ATOM 1898 N N . VAL A 1 240 ? 61.636 -9.732 -70.701 1.00 85.19 240 VAL A N 1
ATOM 1899 C CA . VAL A 1 240 ? 62.042 -10.843 -71.584 1.00 85.19 240 VAL A CA 1
ATOM 1900 C C . VAL A 1 240 ? 61.544 -10.616 -73.011 1.00 85.19 240 VAL A C 1
ATOM 1902 O O . VAL A 1 240 ? 62.299 -10.805 -73.965 1.00 85.19 240 VAL A O 1
ATOM 1905 N N . LYS A 1 241 ? 60.293 -10.168 -73.180 1.00 81.56 241 LYS A N 1
ATOM 1906 C CA . LYS A 1 241 ? 59.717 -9.889 -74.504 1.00 81.56 241 LYS A CA 1
ATOM 1907 C C . LYS A 1 241 ? 60.427 -8.731 -75.214 1.00 81.56 241 LYS A C 1
ATOM 1909 O O . LYS A 1 241 ? 60.751 -8.858 -76.393 1.00 81.56 241 LYS A O 1
ATOM 1914 N N . VAL A 1 242 ? 60.695 -7.633 -74.508 1.00 85.50 242 VAL A N 1
ATOM 1915 C CA . VAL A 1 242 ? 61.420 -6.467 -75.039 1.00 85.50 242 VAL A CA 1
ATOM 1916 C C . VAL A 1 242 ? 62.850 -6.851 -75.407 1.00 85.50 242 VAL A C 1
ATOM 1918 O O . VAL A 1 242 ? 63.304 -6.521 -76.499 1.00 85.50 242 VAL A O 1
ATOM 1921 N N . TYR A 1 243 ? 63.536 -7.614 -74.555 1.00 84.44 243 TYR A N 1
ATOM 1922 C CA . TYR A 1 243 ? 64.886 -8.106 -74.829 1.00 84.44 243 TYR A CA 1
ATOM 1923 C C . TYR A 1 243 ? 64.927 -9.040 -76.047 1.00 84.44 243 TYR A C 1
ATOM 1925 O O . TYR A 1 243 ? 65.802 -8.910 -76.905 1.00 84.44 243 TYR A O 1
ATOM 1933 N N . ALA A 1 244 ? 63.949 -9.942 -76.176 1.00 85.31 244 ALA A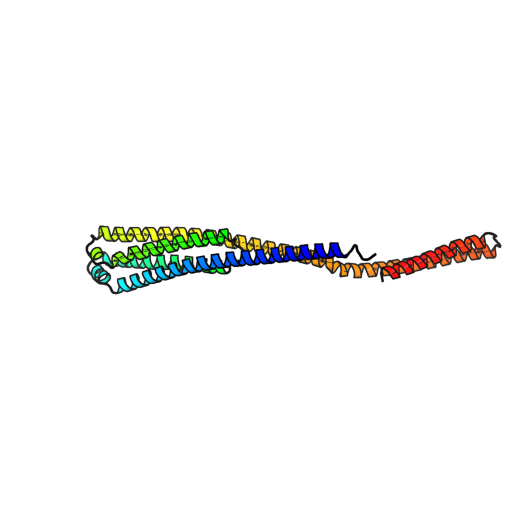 N 1
ATOM 1934 C CA . ALA A 1 244 ? 63.830 -10.833 -77.327 1.00 85.31 244 ALA A CA 1
ATOM 1935 C C . ALA A 1 244 ? 63.544 -10.078 -78.638 1.00 85.31 244 ALA A C 1
ATOM 1937 O O . ALA A 1 244 ? 64.042 -10.472 -79.688 1.00 85.31 244 ALA A O 1
ATOM 1938 N N . GLN A 1 245 ? 62.753 -9.001 -78.605 1.00 85.94 245 GLN A N 1
ATOM 1939 C CA . GLN A 1 245 ? 62.528 -8.153 -79.783 1.00 85.94 245 GLN A CA 1
ATOM 1940 C C . GLN A 1 245 ? 63.761 -7.302 -80.119 1.00 85.94 245 GLN A C 1
ATOM 1942 O O . GLN A 1 245 ? 64.127 -7.185 -81.287 1.00 85.94 245 GLN A O 1
ATOM 1947 N N . PHE A 1 246 ? 64.438 -6.763 -79.100 1.00 87.38 246 PHE A N 1
ATOM 1948 C CA . PHE A 1 246 ? 65.650 -5.959 -79.256 1.00 87.38 246 PHE A CA 1
ATOM 1949 C C . PHE A 1 246 ? 66.782 -6.765 -79.899 1.00 87.38 246 PHE A C 1
ATOM 1951 O O . PHE A 1 246 ? 67.394 -6.320 -80.865 1.00 87.38 246 PHE A O 1
ATOM 1958 N N . THR A 1 247 ? 67.001 -7.994 -79.429 1.00 85.69 247 THR A N 1
ATOM 1959 C CA . THR A 1 247 ? 68.009 -8.909 -79.993 1.00 85.69 247 THR A CA 1
ATOM 1960 C C . THR A 1 247 ? 67.685 -9.380 -81.415 1.00 85.69 247 THR A C 1
ATOM 1962 O O . THR A 1 247 ? 68.593 -9.793 -82.130 1.00 85.69 247 THR A O 1
ATOM 1965 N N . ARG A 1 248 ? 66.423 -9.284 -81.859 1.00 87.25 248 ARG A N 1
ATOM 1966 C CA . ARG A 1 248 ? 65.990 -9.597 -83.236 1.00 87.25 248 ARG A CA 1
ATOM 1967 C C . ARG A 1 248 ? 65.982 -8.389 -84.181 1.00 87.25 248 ARG A C 1
ATOM 1969 O O . ARG A 1 248 ? 65.705 -8.573 -85.361 1.00 87.25 248 ARG A O 1
ATOM 1976 N N . GLY A 1 249 ? 66.267 -7.179 -83.689 1.00 87.12 249 GLY A N 1
ATOM 1977 C CA . GLY A 1 249 ? 66.264 -5.954 -84.500 1.00 87.12 249 GLY A CA 1
ATOM 1978 C C . GLY A 1 249 ? 64.872 -5.484 -84.942 1.00 87.12 249 GLY A C 1
ATOM 1979 O O . GLY A 1 249 ? 64.746 -4.854 -85.988 1.00 87.12 249 GLY A O 1
ATOM 1980 N N . ASP A 1 250 ? 63.824 -5.804 -84.179 1.00 87.94 250 ASP A N 1
ATOM 1981 C CA . ASP A 1 250 ? 62.443 -5.423 -84.502 1.00 87.94 250 ASP A CA 1
ATOM 1982 C C . ASP A 1 250 ? 62.236 -3.896 -84.367 1.00 87.94 250 ASP A C 1
ATOM 1984 O O . ASP A 1 250 ? 62.617 -3.281 -83.369 1.00 87.94 250 ASP A O 1
ATOM 1988 N N . ALA A 1 251 ? 61.605 -3.262 -85.360 1.00 84.81 251 ALA A N 1
ATOM 1989 C CA . ALA A 1 251 ? 61.338 -1.820 -85.353 1.00 84.81 251 ALA A CA 1
ATOM 1990 C C . ALA A 1 251 ? 60.344 -1.395 -84.250 1.00 84.81 251 ALA A C 1
ATOM 1992 O O . ALA A 1 251 ? 60.324 -0.234 -83.840 1.00 84.81 251 ALA A O 1
ATOM 1993 N N . SER A 1 252 ? 59.535 -2.328 -83.738 1.00 82.19 252 SER A N 1
ATOM 1994 C CA . SER A 1 252 ? 58.495 -2.071 -82.732 1.00 82.19 252 SER A CA 1
ATOM 1995 C C . SER A 1 252 ? 58.982 -2.129 -81.274 1.00 82.19 252 SER A C 1
ATOM 1997 O O . SER A 1 252 ? 58.186 -1.940 -80.348 1.00 82.19 252 SER A O 1
ATOM 1999 N N . VAL A 1 253 ? 60.286 -2.340 -81.038 1.00 82.12 253 VAL A N 1
ATOM 2000 C CA . VAL A 1 253 ? 60.868 -2.494 -79.690 1.00 82.12 253 VAL A CA 1
ATOM 2001 C C . VAL A 1 253 ? 60.542 -1.311 -78.784 1.00 82.12 253 VAL A C 1
ATOM 2003 O O . VAL A 1 253 ? 60.111 -1.516 -77.654 1.00 82.12 253 VAL A O 1
ATOM 2006 N N . TYR A 1 254 ? 60.698 -0.075 -79.266 1.00 76.69 254 TYR A N 1
ATOM 2007 C CA . TYR A 1 254 ? 60.453 1.125 -78.457 1.00 76.69 254 TYR A CA 1
ATOM 2008 C C . TYR A 1 254 ? 58.977 1.292 -78.075 1.00 76.69 254 TYR A C 1
ATOM 2010 O O . TYR A 1 254 ? 58.672 1.689 -76.950 1.00 76.69 254 TYR A O 1
ATOM 2018 N N . GLN A 1 255 ? 58.054 0.951 -78.976 1.00 76.88 255 GLN A N 1
ATOM 2019 C CA . GLN A 1 255 ? 56.615 0.981 -78.702 1.00 76.88 255 GLN A CA 1
ATOM 2020 C C . GLN A 1 255 ? 56.220 -0.103 -77.686 1.00 76.88 255 GLN A C 1
ATOM 2022 O O . GLN A 1 255 ? 55.461 0.161 -76.754 1.00 76.88 255 GLN A O 1
ATOM 2027 N N . THR A 1 256 ? 56.787 -1.306 -77.814 1.00 73.94 256 THR A N 1
ATOM 2028 C CA . THR A 1 256 ? 56.568 -2.402 -76.859 1.00 73.94 256 THR A CA 1
ATOM 2029 C C . THR A 1 256 ? 57.177 -2.079 -75.494 1.00 73.94 256 THR A C 1
ATOM 2031 O O . THR A 1 256 ? 56.534 -2.298 -74.468 1.00 73.94 256 THR A O 1
ATOM 2034 N N . ALA A 1 257 ? 58.385 -1.510 -75.470 1.00 77.19 257 ALA A N 1
ATOM 2035 C CA . ALA A 1 257 ? 59.076 -1.114 -74.250 1.00 77.19 257 ALA A CA 1
ATOM 2036 C C . ALA A 1 257 ? 58.310 -0.025 -73.496 1.00 77.19 257 ALA A C 1
ATOM 2038 O O . ALA A 1 257 ? 58.083 -0.176 -72.302 1.00 77.19 257 ALA A O 1
ATOM 2039 N N . THR A 1 258 ? 57.860 1.030 -74.180 1.00 71.88 258 THR A N 1
ATOM 2040 C CA . THR A 1 258 ? 57.119 2.139 -73.554 1.00 71.88 258 THR A CA 1
ATOM 2041 C C . THR A 1 258 ? 55.744 1.712 -73.039 1.00 71.88 258 THR A C 1
ATOM 2043 O O . THR A 1 258 ? 55.393 2.056 -71.910 1.00 71.88 258 THR A O 1
ATOM 2046 N N . GLY A 1 259 ? 54.990 0.909 -73.800 1.00 71.75 259 GLY A N 1
ATOM 2047 C CA . GLY A 1 259 ? 53.687 0.397 -73.358 1.00 71.75 259 GLY A CA 1
ATOM 2048 C C . GLY A 1 259 ? 53.786 -0.526 -72.139 1.00 71.75 259 GLY A C 1
ATOM 2049 O O . GLY A 1 259 ? 52.987 -0.432 -71.203 1.00 71.75 259 GLY A O 1
ATOM 2050 N N . TRP A 1 260 ? 54.809 -1.381 -72.106 1.00 79.00 260 TRP A N 1
ATOM 2051 C CA . TRP A 1 260 ? 55.074 -2.248 -70.962 1.00 79.00 260 TRP A CA 1
ATOM 2052 C C . TRP A 1 260 ? 55.572 -1.466 -69.734 1.00 79.00 260 TRP A C 1
ATOM 2054 O O . TRP A 1 260 ? 54.989 -1.610 -68.658 1.00 79.00 260 TRP A O 1
ATOM 2064 N N . PHE A 1 261 ? 56.582 -0.597 -69.880 1.00 75.00 261 PHE A N 1
ATOM 2065 C CA . PHE A 1 261 ? 57.118 0.196 -68.762 1.00 75.00 261 PHE A CA 1
ATOM 2066 C C . PHE A 1 261 ? 56.048 1.091 -68.132 1.00 75.00 261 PHE A C 1
ATOM 2068 O O . PHE A 1 261 ? 55.966 1.179 -66.908 1.00 75.00 261 PHE A O 1
ATOM 2075 N N . GLY A 1 262 ? 55.197 1.718 -68.952 1.00 72.50 262 GLY A N 1
ATOM 2076 C CA . GLY A 1 262 ? 54.082 2.535 -68.470 1.00 72.50 262 GLY A CA 1
ATOM 2077 C C . GLY A 1 262 ? 53.074 1.730 -67.645 1.00 72.50 262 GLY A C 1
ATOM 2078 O O . GLY A 1 262 ? 52.604 2.207 -66.615 1.00 72.50 262 GLY A O 1
ATOM 2079 N N . SER A 1 263 ? 52.805 0.484 -68.042 1.00 72.00 263 SER A N 1
ATOM 2080 C CA . SER A 1 263 ? 51.902 -0.416 -67.312 1.00 72.00 263 SER A CA 1
ATOM 2081 C C . SER A 1 263 ? 52.470 -0.824 -65.946 1.00 72.00 263 SER A C 1
ATOM 2083 O O . SER A 1 263 ? 51.745 -0.827 -64.952 1.00 72.00 263 SER A O 1
ATOM 2085 N N . VAL A 1 264 ? 53.775 -1.111 -65.873 1.00 75.25 264 VAL A N 1
ATOM 2086 C CA . VAL A 1 264 ? 54.463 -1.431 -64.608 1.00 75.25 264 VAL A CA 1
ATOM 2087 C C . VAL A 1 264 ? 54.493 -0.215 -63.679 1.00 75.25 264 VAL A C 1
ATOM 2089 O O . VAL A 1 264 ? 54.183 -0.336 -62.495 1.00 75.25 264 VAL A O 1
ATOM 2092 N N . LEU A 1 265 ? 54.807 0.971 -64.209 1.00 75.12 265 LEU A N 1
ATOM 2093 C CA . LEU A 1 265 ? 54.805 2.214 -63.434 1.00 75.12 265 LEU A CA 1
ATOM 2094 C C . LEU A 1 265 ? 53.417 2.538 -62.878 1.00 75.12 265 LEU A C 1
ATOM 2096 O O . LEU A 1 265 ? 53.298 2.884 -61.705 1.00 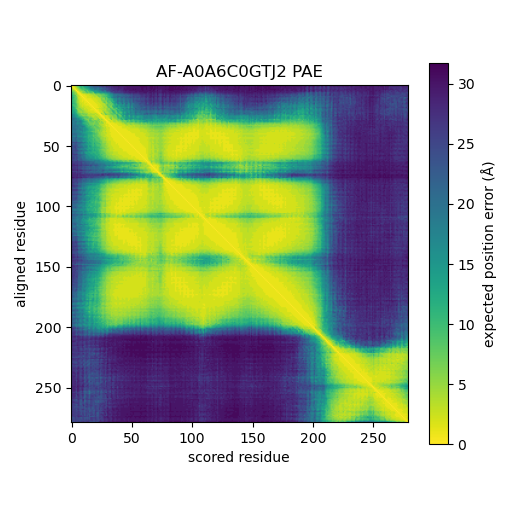75.12 265 LEU A O 1
ATOM 2100 N N . LEU A 1 266 ? 52.369 2.379 -63.688 1.00 75.38 266 LEU A N 1
ATOM 2101 C CA . LEU A 1 266 ? 50.993 2.595 -63.251 1.00 75.38 266 LEU A CA 1
ATOM 2102 C C . LEU A 1 266 ? 50.613 1.656 -62.095 1.00 75.38 266 LEU A C 1
ATOM 2104 O O . LEU A 1 266 ? 50.048 2.115 -61.104 1.00 75.38 266 LEU A O 1
ATOM 2108 N N . ALA A 1 267 ? 50.969 0.371 -62.178 1.00 72.06 267 ALA A N 1
ATOM 2109 C CA . ALA A 1 267 ? 50.691 -0.600 -61.118 1.00 72.06 267 ALA A CA 1
ATOM 2110 C C . ALA A 1 267 ? 51.410 -0.255 -59.797 1.00 72.06 267 ALA A C 1
ATOM 2112 O O . ALA A 1 267 ? 50.813 -0.327 -58.718 1.00 72.06 267 ALA A O 1
ATOM 2113 N N . VAL A 1 268 ? 52.665 0.203 -59.868 1.00 75.25 268 VAL A N 1
ATOM 2114 C CA . VAL A 1 268 ? 53.421 0.663 -58.689 1.00 75.25 268 VAL A CA 1
ATOM 2115 C C . VAL A 1 268 ? 52.807 1.935 -58.094 1.00 75.25 268 VAL A C 1
ATOM 2117 O O . VAL A 1 268 ? 52.656 2.023 -56.876 1.00 75.25 268 VAL A O 1
ATOM 2120 N N . ILE A 1 269 ? 52.394 2.895 -58.928 1.00 75.25 269 ILE A N 1
ATOM 2121 C CA . ILE A 1 269 ? 51.740 4.136 -58.480 1.00 75.25 269 ILE A CA 1
ATOM 2122 C C . ILE A 1 269 ? 50.408 3.836 -57.789 1.00 75.25 269 ILE A C 1
ATOM 2124 O O . ILE A 1 269 ? 50.151 4.388 -56.721 1.00 75.25 269 ILE A O 1
ATOM 2128 N N . ILE A 1 270 ? 49.589 2.936 -58.344 1.00 72.25 270 ILE A N 1
ATOM 2129 C CA . ILE A 1 270 ? 48.335 2.487 -57.715 1.00 72.25 270 ILE A CA 1
ATOM 2130 C C . ILE A 1 270 ? 48.622 1.878 -56.341 1.00 72.25 270 ILE A C 1
ATOM 2132 O O . ILE A 1 270 ? 47.930 2.182 -55.373 1.00 72.25 270 ILE A O 1
ATOM 2136 N N . THR A 1 271 ? 49.680 1.078 -56.228 1.00 72.00 271 THR A N 1
ATOM 2137 C CA . THR A 1 271 ? 50.068 0.457 -54.957 1.00 72.00 271 THR A CA 1
ATOM 2138 C C . THR A 1 271 ? 50.475 1.503 -53.910 1.00 72.00 271 THR A C 1
ATOM 2140 O O . THR A 1 271 ? 50.068 1.417 -52.752 1.00 72.00 271 THR A O 1
ATOM 2143 N N . THR A 1 272 ? 51.219 2.538 -54.310 1.00 73.38 272 THR A N 1
ATOM 2144 C CA . THR A 1 272 ? 51.575 3.669 -53.435 1.00 73.38 272 THR A CA 1
ATOM 2145 C C . THR A 1 272 ? 50.358 4.513 -53.055 1.00 73.38 272 THR A C 1
ATOM 2147 O O . THR A 1 272 ? 50.245 4.947 -51.913 1.00 73.38 272 THR A O 1
ATOM 2150 N N . PHE A 1 273 ? 49.427 4.721 -53.984 1.00 73.38 273 PHE A N 1
ATOM 2151 C CA . PHE A 1 273 ? 48.186 5.453 -53.738 1.00 73.38 273 PHE A CA 1
ATOM 2152 C C . PHE A 1 273 ? 47.280 4.722 -52.737 1.00 73.38 273 PHE A C 1
ATOM 2154 O O . PHE A 1 273 ? 46.746 5.350 -51.829 1.00 73.38 273 PHE A O 1
ATOM 2161 N N . ILE A 1 274 ? 47.173 3.392 -52.844 1.00 69.81 274 ILE A N 1
ATOM 2162 C CA . ILE A 1 274 ? 46.456 2.552 -51.872 1.00 69.81 274 ILE A CA 1
ATOM 2163 C C . ILE A 1 274 ? 47.114 2.663 -50.489 1.00 69.81 274 ILE A C 1
ATOM 2165 O O . ILE A 1 274 ? 46.414 2.898 -49.509 1.00 69.81 274 ILE A O 1
ATOM 2169 N N . LYS A 1 275 ? 48.450 2.587 -50.399 1.00 66.31 275 LYS A N 1
ATOM 2170 C CA . LYS A 1 275 ? 49.160 2.814 -49.127 1.00 66.31 275 LYS A CA 1
ATOM 2171 C C . LYS A 1 275 ? 48.867 4.191 -48.530 1.00 66.31 275 LYS A C 1
ATOM 2173 O O . LYS A 1 275 ? 48.690 4.284 -47.334 1.00 66.31 275 LYS A O 1
ATOM 2178 N N . LEU A 1 276 ? 48.792 5.239 -49.347 1.00 66.69 276 LEU A N 1
ATOM 2179 C CA . LEU A 1 276 ? 48.598 6.614 -48.874 1.00 66.69 276 LEU A CA 1
ATOM 2180 C C . LEU A 1 276 ? 47.168 6.915 -48.392 1.00 66.69 276 LEU A C 1
ATOM 2182 O O . LEU A 1 276 ? 46.963 7.855 -47.632 1.00 66.69 276 LEU A O 1
ATOM 2186 N N . ILE A 1 277 ? 46.172 6.162 -48.865 1.00 64.12 277 ILE A N 1
ATOM 2187 C CA . ILE A 1 277 ? 44.771 6.329 -48.448 1.00 64.12 277 ILE A CA 1
ATOM 2188 C C . ILE A 1 277 ? 44.442 5.485 -47.216 1.00 64.12 277 ILE A C 1
ATOM 2190 O O . ILE A 1 277 ? 43.617 5.897 -46.404 1.00 64.12 277 ILE A O 1
ATOM 2194 N N . PHE A 1 278 ? 45.039 4.297 -47.105 1.00 60.28 278 PHE A N 1
ATOM 2195 C CA . PHE A 1 278 ? 44.620 3.273 -46.143 1.00 60.28 278 PHE A CA 1
ATOM 2196 C C . PHE A 1 278 ? 45.636 2.990 -45.024 1.00 60.28 278 PHE A C 1
ATOM 2198 O O . PHE A 1 278 ? 45.334 2.177 -44.152 1.00 60.28 278 PHE A O 1
ATOM 2205 N N . TYR A 1 279 ? 46.809 3.628 -45.046 1.00 57.97 279 TYR A N 1
ATOM 2206 C CA . TYR A 1 279 ? 47.889 3.509 -44.058 1.00 57.97 279 TYR A CA 1
ATOM 2207 C C . TYR A 1 279 ? 48.362 4.902 -43.633 1.00 57.97 279 TYR A C 1
ATOM 2209 O O . TYR A 1 279 ? 48.642 5.075 -42.427 1.00 57.97 279 TYR A O 1
#

pLDDT: mean 80.57, std 15.75, range [45.16, 98.75]

Nearest PDB structures (foldseek):
  8to0-assembly1_GX  TM=2.539E-01  e=5.557E-01  Mus musculus
  9cpc-assembly1_3K  TM=1.944E-01  e=2.643E-01  Sus scrofa
  7ung-assembly1_D3  TM=2.887E-01  e=1.918E+00  Homo sapiens
  7ung-assembly1_D5  TM=1.988E-01  e=1.228E+00  Homo sapiens
  3zx6-assembly1_B  TM=2.820E-01  e=4.454E+00  Archaeoglobus fulgidus DSM 4304

InterPro domains:
  IPR025408 Protein of unknown function DUF4134 [PF13572] (204-278)

Foldseek 3Di:
DPDPPVVVVVVVVVVVVVVVVVVVVVVVVVVVLLVVLLVLLVVLLVLLVVLLVLLVVLLVCCVPAVLVVLLVVDPCSVVLNVLSVVLSVLLNVLSVLLNVVSVVLNPADQDDSVVSVVSSVLSSVLSVLSSVLSVLSVCCRDPVVSVDDPVVNVVSSVVSSVSSVVSSVVSVVVVVVVVVVSVVSVVVVVVVVVVVVVVVVVVVVVVVVVVVLVVVLVVLVVVLVVLVVVLVVLVVVLVVVLVVCVVVVHPCSVVSVVVSVVVSVVSVVVSVVSVVVSD

Solvent-accessible surface area (backbone atoms only — not comparable to full-atom values): 14987 Å² total; per-residue (Å²): 144,80,77,79,61,59,66,57,53,55,51,53,50,51,51,51,51,52,50,53,51,54,51,51,50,52,52,51,52,53,52,51,56,52,50,53,52,49,49,52,45,50,53,46,47,49,56,37,52,51,33,51,50,48,42,51,51,48,52,55,44,46,78,73,34,69,58,48,58,53,26,72,76,39,95,65,27,62,59,56,50,52,50,54,52,50,43,48,54,50,46,50,50,50,42,50,53,40,48,55,54,53,57,54,56,76,73,57,84,56,71,52,72,68,58,51,54,51,48,49,53,52,43,39,51,56,37,53,51,47,34,49,51,40,61,56,54,52,48,65,78,37,75,68,49,75,71,49,53,72,66,60,50,49,53,55,52,49,54,50,44,49,51,53,52,54,49,46,52,52,49,53,55,51,49,54,52,48,52,54,53,50,52,50,34,45,50,54,48,52,52,49,52,51,49,51,51,52,49,52,51,49,53,48,48,62,60,50,40,59,60,51,50,58,58,46,51,55,50,50,54,52,52,49,52,50,51,51,51,51,39,52,49,53,46,51,57,46,50,54,52,36,50,58,32,53,77,68,69,47,88,59,31,67,63,54,43,52,58,46,52,52,52,42,51,50,53,53,50,51,49,52,51,51,47,71,76,76,108

Sequence (279 aa):
MNTLRKPIFARVLLLYVFFSLALSTRKAYSQFVVADLIQDINTVIQTASQAMTEFTTIKDAIEHSDFYKYLKAVSSGVQTYNKVKAIIESEKIIINSAITNLNSLKTNRSLTVTQISGMIKMYKYFIDQSAENASQLTKILSPKFFQMSDAERLDFIDRINLSTHELEHHLNYYNTMNFTLVSQQQQQLADLEQMTAFYATQEAATETSEGAYEKIGGFYGSVVEVLYAISALVALVGAVKVYAQFTRGDASVYQTATGWFGSVLLAVIITTFIKLIFY

Radius of gyration: 44.24 Å; Cα contacts (8 Å, |Δi|>4): 135; chains: 1; bounding box: 98×49×122 Å

Organism: NCBI:txid2704465